Protein AF-A0A6J7IAN1-F1 (afdb_monomer_lite)

Secondary structure (DSSP, 8-state):
--PEEEEEEEEE--HHHHHHHHHHHHHHHHHHTT---S-TTHHHHHHH-TTS-HHHHHHHHS-S-EEEESSSSS---TT-EEEEEESS--HHHHHHHHHHHTTT-TT-EEEEEEE-TTS-EEEEEEEE-TTS-EEEEEEEE---TT--S---HHHHHHHHHHHHHHGGGT-HHHHHHHHHHHHHHHHHHSS--

Foldseek 3Di:
DQDKKKKKKDKQFDPVLLVLLVVLVVQLVVQVVPDPDPQQCPSVCCRLPVPDDPVVSVVLQVARAKHWDDCPPDHDDPSMTMMIGTDDFNVSVQQSSQLVCCVVGQLMKMWMWIADPVRWIKIKIWHQDPVRDIDMDMDIDDDDPPDPPDPPVVVVVVCVVVVLVVVCVVCVSNNVSVVVRVVVVCCVVVVDD

Structure (mmCIF, N/CA/C/O backbone):
data_AF-A0A6J7IAN1-F1
#
_entry.id   AF-A0A6J7IAN1-F1
#
loop_
_atom_site.group_PDB
_atom_site.id
_atom_site.type_symbol
_atom_site.label_atom_id
_atom_site.label_alt_id
_atom_site.label_comp_id
_atom_site.label_asym_id
_atom_site.label_entity_id
_atom_site.label_seq_id
_atom_site.pdbx_PDB_ins_code
_atom_site.Cartn_x
_atom_site.Cartn_y
_atom_site.Cartn_z
_atom_site.occupancy
_atom_site.B_iso_or_equiv
_atom_site.auth_seq_id
_atom_site.auth_comp_id
_atom_site.auth_asym_id
_atom_site.auth_atom_id
_atom_site.pdbx_PDB_model_num
ATOM 1 N N . MET A 1 1 ? 16.707 11.961 -19.249 1.00 34.75 1 MET A N 1
ATOM 2 C CA . MET A 1 1 ? 15.449 12.399 -18.608 1.00 34.75 1 MET A CA 1
ATOM 3 C C . MET A 1 1 ? 15.421 11.710 -17.258 1.00 34.75 1 MET A C 1
ATOM 5 O O . MET A 1 1 ? 16.060 10.677 -17.150 1.00 34.75 1 MET A O 1
ATOM 9 N N . ALA A 1 2 ? 14.854 12.312 -16.215 1.00 41.03 2 ALA A N 1
ATOM 10 C CA . ALA A 1 2 ? 14.680 11.571 -14.968 1.00 41.03 2 ALA A CA 1
ATOM 11 C C . ALA A 1 2 ? 13.656 10.470 -15.258 1.00 41.03 2 ALA A C 1
ATOM 13 O O . ALA A 1 2 ? 12.537 10.806 -15.642 1.00 41.03 2 ALA A O 1
ATOM 14 N N . ASP A 1 3 ? 14.060 9.206 -15.186 1.00 60.31 3 ASP A N 1
ATOM 15 C CA . ASP A 1 3 ? 13.131 8.102 -15.390 1.00 60.31 3 ASP A CA 1
ATOM 16 C C . ASP A 1 3 ? 12.135 8.109 -14.222 1.00 60.31 3 ASP A C 1
ATOM 18 O O . ASP A 1 3 ? 12.514 8.188 -13.049 1.00 60.31 3 ASP A O 1
ATOM 22 N N . ASN A 1 4 ? 10.846 8.174 -14.555 1.00 68.69 4 ASN A N 1
ATOM 23 C CA . ASN A 1 4 ? 9.780 8.141 -13.564 1.00 68.69 4 ASN A CA 1
ATOM 24 C C . ASN A 1 4 ? 9.657 6.709 -13.035 1.00 68.69 4 ASN A C 1
ATOM 26 O O . ASN A 1 4 ? 9.616 5.759 -13.819 1.00 68.69 4 ASN A O 1
ATOM 30 N N . CYS A 1 5 ? 9.554 6.571 -11.716 1.00 78.88 5 CYS A N 1
ATOM 31 C CA . CYS A 1 5 ? 9.183 5.325 -11.072 1.00 78.88 5 CYS A CA 1
ATOM 32 C C . CYS A 1 5 ? 7.655 5.294 -10.909 1.00 78.88 5 CYS A C 1
ATOM 34 O O . CYS A 1 5 ? 7.057 6.147 -10.245 1.00 78.88 5 CYS A O 1
ATOM 36 N N . TYR A 1 6 ? 7.016 4.339 -11.567 1.00 86.12 6 TYR A N 1
ATOM 37 C CA . TYR A 1 6 ? 5.602 4.021 -11.448 1.00 86.12 6 TYR A CA 1
ATOM 38 C C . TYR A 1 6 ? 5.417 3.065 -10.284 1.00 86.12 6 TYR A C 1
ATOM 40 O O . TYR A 1 6 ? 6.167 2.110 -10.155 1.00 86.12 6 TYR A O 1
ATOM 48 N N . ASN A 1 7 ? 4.438 3.335 -9.428 1.00 89.00 7 ASN A N 1
ATOM 49 C CA . ASN A 1 7 ? 4.169 2.552 -8.233 1.00 89.00 7 ASN A CA 1
ATOM 50 C C . ASN A 1 7 ? 2.673 2.250 -8.164 1.00 89.00 7 ASN A C 1
ATOM 52 O O . ASN A 1 7 ? 1.865 3.171 -8.035 1.00 89.00 7 ASN A O 1
ATOM 56 N N . THR A 1 8 ? 2.305 0.972 -8.191 1.00 90.19 8 THR A N 1
ATOM 57 C CA . THR A 1 8 ? 0.918 0.525 -8.025 1.00 90.19 8 THR A CA 1
ATOM 58 C C . THR A 1 8 ? 0.772 -0.253 -6.732 1.00 90.19 8 THR A C 1
ATOM 60 O O . THR A 1 8 ? 1.458 -1.250 -6.506 1.00 90.19 8 THR A O 1
ATOM 63 N N . PHE A 1 9 ? -0.154 0.185 -5.883 1.00 92.31 9 PHE A N 1
ATOM 64 C CA . PHE A 1 9 ? -0.494 -0.502 -4.648 1.00 92.31 9 PHE A CA 1
ATOM 65 C C . PHE A 1 9 ? -1.776 -1.310 -4.798 1.00 92.31 9 PHE A C 1
ATOM 67 O O . PHE A 1 9 ? -2.843 -0.755 -5.071 1.00 92.31 9 PHE A O 1
ATOM 74 N N . THR A 1 10 ? -1.681 -2.604 -4.508 1.00 89.50 10 THR A N 1
ATOM 75 C CA . THR A 1 10 ? -2.816 -3.531 -4.457 1.00 89.50 10 THR A CA 1
ATOM 76 C C . THR A 1 10 ? -3.029 -3.991 -3.017 1.00 89.50 10 THR A C 1
ATOM 78 O O . THR A 1 10 ? -2.076 -4.312 -2.299 1.00 89.50 10 THR A O 1
ATOM 81 N N . PHE A 1 11 ? -4.286 -4.049 -2.578 1.00 88.56 11 PHE A N 1
ATOM 82 C CA . PHE A 1 11 ? -4.632 -4.321 -1.184 1.00 88.56 11 PHE A CA 1
ATOM 83 C C . PHE A 1 11 ? -5.458 -5.591 -1.056 1.00 88.56 11 PHE A C 1
ATOM 85 O O . PHE A 1 11 ? -6.617 -5.650 -1.462 1.00 88.56 11 PHE A O 1
ATOM 92 N N . PHE A 1 12 ? -4.891 -6.589 -0.391 1.00 84.75 12 PHE A N 1
ATOM 93 C CA . PHE A 1 12 ? -5.567 -7.844 -0.126 1.00 84.75 12 PHE A CA 1
ATOM 94 C C . PHE A 1 12 ? -6.013 -7.867 1.336 1.00 84.75 12 PHE A C 1
ATOM 96 O O . PHE A 1 12 ? -5.247 -8.193 2.241 1.00 84.75 12 PHE A O 1
ATOM 103 N N . GLY A 1 13 ? -7.277 -7.535 1.600 1.00 83.81 13 GLY A N 1
ATOM 104 C CA . GLY A 1 13 ? -7.860 -7.540 2.945 1.00 83.81 13 GLY A CA 1
ATOM 105 C C . GLY A 1 13 ? -9.374 -7.737 2.931 1.00 83.81 13 GLY A C 1
ATOM 106 O O . GLY A 1 13 ? -9.992 -7.869 1.879 1.00 83.81 13 GLY A O 1
ATOM 107 N N . ASN A 1 14 ? -9.992 -7.773 4.109 1.00 83.12 14 ASN A N 1
ATOM 108 C CA . ASN A 1 14 ? -11.446 -7.857 4.225 1.00 83.12 14 ASN A CA 1
ATOM 109 C C . ASN A 1 14 ? -12.158 -6.587 3.702 1.00 83.12 14 ASN A C 1
ATOM 111 O O . ASN A 1 14 ? -11.546 -5.553 3.432 1.00 83.12 14 ASN A O 1
ATOM 115 N N . ALA A 1 15 ? -13.492 -6.626 3.643 1.00 86.75 15 ALA A N 1
ATOM 116 C CA . ALA A 1 15 ? -14.307 -5.517 3.138 1.00 86.75 15 ALA A CA 1
ATOM 117 C C . ALA A 1 15 ? -14.074 -4.165 3.849 1.00 86.75 15 ALA A C 1
ATOM 119 O O . ALA A 1 15 ? -14.298 -3.112 3.253 1.00 86.75 15 ALA A O 1
ATOM 120 N N . LYS A 1 16 ? -13.624 -4.154 5.114 1.00 92.12 16 LYS A N 1
ATOM 121 C CA . LYS A 1 16 ? -13.301 -2.906 5.826 1.00 92.12 16 LYS A CA 1
ATOM 122 C C . LYS A 1 16 ? -12.007 -2.280 5.308 1.00 92.12 16 LYS A C 1
ATOM 124 O O . LYS A 1 16 ? -11.950 -1.059 5.215 1.00 92.12 16 LYS A O 1
ATOM 129 N N . VAL A 1 17 ? -11.007 -3.095 4.960 1.00 90.88 17 VAL A N 1
ATOM 130 C CA . VAL A 1 17 ? -9.775 -2.626 4.302 1.00 90.88 17 VAL A CA 1
ATOM 131 C C . VAL A 1 17 ? -10.118 -2.016 2.950 1.00 90.88 17 VAL A C 1
ATOM 133 O O . VAL A 1 17 ? -9.784 -0.861 2.717 1.00 90.88 17 VAL A O 1
ATOM 136 N N . LEU A 1 18 ? -10.875 -2.729 2.113 1.00 89.12 18 LEU A N 1
ATOM 137 C CA . LEU A 1 18 ? -11.265 -2.230 0.789 1.00 89.12 18 LEU A CA 1
ATOM 138 C C . LEU A 1 18 ? -12.072 -0.925 0.879 1.00 89.12 18 LEU A C 1
ATOM 140 O O . LEU A 1 18 ? -11.835 0.015 0.126 1.00 89.12 18 LEU A O 1
ATOM 144 N N . LYS A 1 19 ? -12.972 -0.815 1.865 1.00 93.12 19 LYS A N 1
ATOM 145 C CA . LYS A 1 19 ? -13.700 0.432 2.134 1.00 93.12 19 LYS A CA 1
ATOM 146 C C . LYS A 1 19 ? -12.770 1.580 2.544 1.00 93.12 19 LYS A C 1
ATOM 148 O O . LYS A 1 19 ? -13.015 2.718 2.152 1.00 93.12 19 LYS A O 1
ATOM 153 N N . GLN A 1 20 ? -11.740 1.306 3.347 1.00 95.38 20 GLN A N 1
ATOM 154 C CA . GLN A 1 20 ? -10.755 2.315 3.740 1.00 95.38 20 GLN A CA 1
ATOM 155 C C . GLN A 1 20 ? -9.918 2.778 2.540 1.00 95.38 20 GLN A C 1
ATOM 157 O O . GLN A 1 20 ? -9.706 3.977 2.391 1.00 95.38 20 GLN A O 1
ATOM 162 N N . VAL A 1 21 ? -9.507 1.856 1.667 1.00 94.31 21 VAL A N 1
ATOM 163 C CA . VAL A 1 21 ? -8.772 2.173 0.431 1.00 94.31 21 VAL A CA 1
ATOM 164 C C . VAL A 1 21 ? -9.621 3.038 -0.500 1.00 94.31 21 VAL A C 1
ATOM 166 O O . VAL A 1 21 ? -9.169 4.101 -0.913 1.00 94.31 21 VAL A O 1
ATOM 169 N N . GLY A 1 22 ? -10.884 2.669 -0.738 1.00 93.00 22 GLY A N 1
ATOM 170 C CA . GLY A 1 22 ? -11.791 3.485 -1.555 1.00 93.00 22 GLY A CA 1
ATOM 171 C C . GLY A 1 22 ? -12.056 4.877 -0.964 1.00 93.00 22 GLY A C 1
ATOM 172 O O . GLY A 1 22 ? -12.241 5.846 -1.699 1.00 93.00 22 GLY A O 1
ATOM 173 N N . LYS A 1 23 ? -12.028 5.014 0.370 1.00 94.88 23 LYS A N 1
ATOM 174 C CA . LYS A 1 23 ? -12.081 6.327 1.026 1.00 94.88 23 LYS A CA 1
ATOM 175 C C . LYS A 1 23 ? -10.828 7.153 0.712 1.00 94.88 23 LYS A C 1
ATOM 177 O O . LYS A 1 23 ? -10.972 8.312 0.336 1.00 94.88 23 LYS A O 1
ATOM 182 N N . TRP A 1 24 ? -9.635 6.568 0.832 1.00 94.94 24 TRP A N 1
ATOM 183 C CA . TRP A 1 24 ? -8.385 7.254 0.490 1.00 94.94 24 TRP A CA 1
ATOM 184 C C . TRP A 1 24 ? -8.338 7.679 -0.975 1.00 94.94 24 TRP A C 1
ATOM 186 O O . TRP A 1 24 ? -7.957 8.808 -1.261 1.00 94.94 24 TRP A O 1
ATOM 196 N N . GLU A 1 25 ? -8.777 6.823 -1.896 1.00 92.75 25 GLU A N 1
ATOM 197 C CA . GLU A 1 25 ? -8.851 7.155 -3.321 1.00 92.75 25 GLU A CA 1
ATOM 198 C C . GLU A 1 25 ? -9.742 8.385 -3.573 1.00 92.75 25 GLU A C 1
ATOM 200 O O . GLU A 1 25 ? -9.353 9.318 -4.279 1.00 92.75 25 GLU A O 1
ATOM 205 N N . ALA A 1 26 ? -10.928 8.423 -2.956 1.00 91.81 26 ALA A N 1
ATOM 206 C CA . ALA A 1 26 ? -11.847 9.551 -3.075 1.00 91.81 26 ALA A CA 1
ATOM 207 C C . ALA A 1 26 ? -11.263 10.845 -2.479 1.00 91.81 26 ALA A C 1
ATOM 209 O O . ALA A 1 26 ? -11.396 11.918 -3.073 1.00 91.81 26 ALA A O 1
ATOM 210 N N . GLU A 1 27 ? -10.597 10.749 -1.325 1.00 91.81 27 GLU A N 1
ATOM 211 C CA . GLU A 1 27 ? -9.932 11.882 -0.673 1.00 91.81 27 GLU A CA 1
ATOM 212 C C . GLU A 1 27 ? -8.752 12.404 -1.506 1.00 91.81 27 GLU A C 1
ATOM 214 O O . GLU A 1 27 ? -8.627 13.616 -1.683 1.00 91.81 27 GLU A O 1
ATOM 219 N N . LEU A 1 28 ? -7.949 11.513 -2.102 1.00 90.31 28 LEU A N 1
ATOM 220 C CA . LEU A 1 28 ? -6.876 11.878 -3.032 1.00 90.31 28 LEU A CA 1
ATOM 221 C C . LEU A 1 28 ? -7.426 12.628 -4.245 1.00 90.31 28 LEU A C 1
ATOM 223 O O . LEU A 1 28 ? -6.943 13.712 -4.562 1.00 90.31 28 LEU A O 1
ATOM 227 N N . LYS A 1 29 ? -8.469 12.100 -4.898 1.00 88.38 29 LYS A N 1
ATOM 228 C CA . LYS A 1 29 ? -9.101 12.750 -6.059 1.00 88.38 29 LYS A CA 1
ATOM 229 C C . LYS A 1 29 ? -9.589 14.161 -5.722 1.00 88.38 29 LYS A C 1
ATOM 231 O O . LYS A 1 29 ? -9.362 15.094 -6.496 1.00 88.38 29 LYS A O 1
ATOM 236 N N . ALA A 1 30 ? -10.215 14.341 -4.558 1.00 87.62 30 ALA A N 1
ATOM 237 C CA . ALA A 1 30 ? -10.68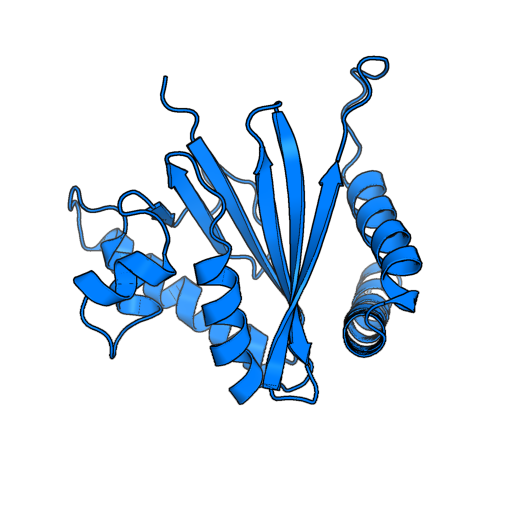9 15.644 -4.090 1.00 87.62 30 ALA A CA 1
ATOM 238 C C . ALA A 1 30 ? -9.540 16.619 -3.757 1.00 87.62 30 ALA A C 1
ATOM 240 O O . ALA A 1 30 ? -9.615 17.812 -4.064 1.00 87.62 30 ALA A O 1
ATOM 241 N N . ALA A 1 31 ? -8.458 16.122 -3.154 1.00 84.06 31 ALA A N 1
ATOM 242 C CA . ALA A 1 31 ? -7.291 16.930 -2.809 1.00 84.06 31 ALA A CA 1
ATOM 243 C C . ALA A 1 31 ? -6.498 17.377 -4.052 1.00 84.06 31 ALA A C 1
ATOM 245 O O . ALA A 1 31 ? -6.024 18.513 -4.102 1.00 84.06 31 ALA A O 1
ATOM 246 N N . THR A 1 32 ? -6.398 16.527 -5.077 1.00 77.81 32 THR A N 1
ATOM 247 C CA . THR A 1 32 ? -5.666 16.834 -6.319 1.00 77.81 32 THR A CA 1
ATOM 248 C C . THR A 1 32 ? -6.423 17.817 -7.213 1.00 77.81 32 THR A C 1
ATOM 250 O O . THR A 1 32 ? -5.822 18.710 -7.804 1.00 77.81 32 THR A O 1
ATOM 253 N N . SER A 1 33 ? -7.755 17.732 -7.271 1.00 62.78 33 SER A N 1
ATOM 254 C CA . SER A 1 33 ? -8.582 18.624 -8.103 1.00 62.78 33 SER A CA 1
ATOM 255 C C . SER A 1 33 ? -8.678 20.066 -7.582 1.00 62.78 33 SER A C 1
ATOM 257 O O . SER A 1 33 ? -9.144 20.952 -8.297 1.00 62.78 33 SER A O 1
ATOM 259 N N . THR A 1 34 ? -8.207 20.333 -6.361 1.00 54.81 34 THR A N 1
ATOM 260 C CA . THR A 1 34 ? -8.300 21.653 -5.717 1.00 54.81 34 THR A CA 1
ATOM 261 C C . THR A 1 34 ? -6.994 22.454 -5.700 1.00 54.81 34 THR A C 1
ATOM 263 O O . THR A 1 34 ? -7.028 23.629 -5.330 1.00 54.81 34 THR A O 1
ATOM 266 N N . LYS A 1 35 ? -5.844 21.887 -6.102 1.00 51.31 35 LYS A N 1
ATOM 267 C CA . LYS A 1 35 ? -4.530 22.545 -5.955 1.00 51.31 35 LYS A CA 1
ATOM 268 C C . LYS A 1 35 ? -3.630 22.353 -7.186 1.00 51.31 35 LYS A C 1
ATOM 270 O O . LYS A 1 35 ? -3.032 21.301 -7.371 1.00 51.31 35 LYS A O 1
ATOM 275 N N . HIS A 1 36 ? -3.444 23.420 -7.969 1.00 44.47 36 HIS A N 1
ATOM 276 C CA . HIS A 1 36 ? -2.328 23.580 -8.919 1.00 44.47 36 HIS A CA 1
ATOM 277 C C . HIS A 1 36 ? -1.038 23.954 -8.155 1.00 44.47 36 HIS A C 1
ATOM 279 O O . HIS A 1 36 ? -0.458 25.013 -8.373 1.00 44.47 36 HIS A O 1
ATOM 285 N N . ASP A 1 37 ? -0.601 23.127 -7.204 1.00 47.69 37 ASP A N 1
ATOM 286 C CA . ASP A 1 37 ? 0.612 23.409 -6.430 1.00 47.69 37 ASP A CA 1
ATOM 287 C C . ASP A 1 37 ? 1.766 22.534 -6.926 1.00 47.69 37 ASP A C 1
ATOM 289 O O . ASP A 1 37 ? 1.666 21.311 -6.963 1.00 47.69 37 ASP A O 1
ATOM 293 N N . GLY A 1 38 ? 2.908 23.157 -7.231 1.00 47.91 38 GLY A N 1
ATOM 294 C CA . GLY A 1 38 ? 4.163 22.494 -7.616 1.00 47.91 38 GLY A CA 1
ATOM 295 C C . GLY A 1 38 ? 4.803 21.602 -6.536 1.00 47.91 38 GLY A C 1
ATOM 296 O O . GLY A 1 38 ? 5.981 21.279 -6.647 1.00 47.91 38 GLY A O 1
ATOM 297 N N . SER A 1 39 ? 4.066 21.212 -5.488 1.00 53.34 39 SER A N 1
ATOM 298 C CA . SER A 1 39 ? 4.450 20.162 -4.541 1.00 53.34 39 SER A CA 1
ATOM 299 C C . SER A 1 39 ? 3.528 18.958 -4.732 1.00 53.34 39 SER A C 1
ATOM 301 O O . SER A 1 39 ? 2.502 18.824 -4.061 1.00 53.34 39 SER A O 1
ATOM 303 N N . SER A 1 40 ? 3.912 18.087 -5.654 1.00 65.38 40 SER A N 1
ATOM 304 C CA . SER A 1 40 ? 3.166 16.897 -6.068 1.00 65.38 40 SER A CA 1
ATOM 305 C C . SER A 1 40 ? 2.750 15.987 -4.896 1.00 65.38 40 SER A C 1
ATOM 307 O O . SER A 1 40 ? 1.668 15.407 -4.925 1.00 65.38 40 SER A O 1
ATOM 309 N N . ALA A 1 41 ? 3.541 15.932 -3.815 1.00 81.00 41 ALA A N 1
ATOM 310 C CA . ALA A 1 41 ? 3.295 15.023 -2.690 1.00 81.00 41 ALA A CA 1
ATOM 311 C C . ALA A 1 41 ? 2.200 15.482 -1.710 1.00 81.00 41 ALA A C 1
ATOM 313 O O . ALA A 1 41 ? 1.736 14.687 -0.900 1.00 81.00 41 ALA A O 1
ATOM 314 N N . LYS A 1 42 ? 1.773 16.751 -1.741 1.00 82.69 42 LYS A N 1
ATOM 315 C CA . LYS A 1 42 ? 0.928 17.345 -0.685 1.00 82.69 42 LYS A CA 1
ATOM 316 C C . LYS A 1 42 ? -0.394 16.604 -0.475 1.00 82.69 42 LYS A C 1
ATOM 318 O O . LYS A 1 42 ? -0.759 16.358 0.668 1.00 82.69 42 LYS A O 1
ATOM 323 N N . ALA A 1 43 ? -1.073 16.216 -1.555 1.00 86.19 43 ALA A N 1
ATOM 324 C CA . ALA A 1 43 ? -2.308 15.436 -1.469 1.00 86.19 43 ALA A CA 1
ATOM 325 C C . ALA A 1 43 ? -2.073 14.074 -0.791 1.00 86.19 43 ALA A C 1
ATOM 327 O O . ALA A 1 43 ? -2.867 13.654 0.043 1.00 86.19 43 ALA A O 1
ATOM 328 N N . ILE A 1 44 ? -0.944 13.420 -1.086 1.00 88.56 44 ILE A N 1
ATOM 329 C CA . ILE A 1 44 ? -0.558 12.145 -0.469 1.00 88.56 44 ILE A CA 1
ATOM 330 C C . ILE A 1 44 ? -0.332 12.341 1.037 1.00 88.56 44 ILE A C 1
ATOM 332 O O . ILE A 1 44 ? -0.862 11.589 1.852 1.00 88.56 44 ILE A O 1
ATOM 336 N N . LEU A 1 45 ? 0.399 13.391 1.422 1.00 87.69 45 LEU A N 1
ATOM 337 C CA . LEU A 1 45 ? 0.666 13.688 2.831 1.00 87.69 45 LEU A CA 1
ATOM 338 C C . LEU A 1 45 ? -0.627 13.980 3.609 1.00 87.69 45 LEU A C 1
ATOM 340 O O . LEU A 1 45 ? -0.843 13.401 4.669 1.00 87.69 45 LEU A O 1
ATOM 344 N N . GLU A 1 46 ? -1.513 14.812 3.056 1.00 87.81 46 GLU A N 1
ATOM 345 C CA . GLU A 1 46 ? -2.785 15.186 3.692 1.00 87.81 46 GLU A CA 1
ATOM 346 C C . GLU A 1 46 ? -3.720 13.974 3.894 1.00 87.81 46 GLU A C 1
ATOM 348 O O . GLU A 1 46 ? -4.414 13.903 4.908 1.00 87.81 46 GLU A O 1
ATOM 353 N N . VAL A 1 47 ? -3.724 13.006 2.969 1.00 90.25 47 VAL A N 1
ATOM 354 C CA . VAL A 1 47 ? -4.615 11.831 3.033 1.00 90.25 47 VAL A CA 1
ATOM 355 C C . VAL A 1 47 ? -4.060 10.714 3.920 1.00 90.25 47 VAL A C 1
ATOM 357 O O . VAL A 1 47 ? -4.791 10.147 4.736 1.00 90.25 47 VAL A O 1
ATOM 360 N N . PHE A 1 48 ? -2.777 10.374 3.782 1.00 90.56 48 PHE A N 1
ATOM 361 C CA . PHE A 1 48 ? -2.201 9.196 4.449 1.00 90.56 48 PHE A CA 1
ATOM 362 C C . PHE A 1 48 ? -1.470 9.507 5.755 1.00 90.56 48 PHE A C 1
ATOM 364 O O . PHE A 1 48 ? -1.223 8.598 6.556 1.00 90.56 48 PHE A O 1
ATOM 371 N N . PHE A 1 49 ? -1.145 10.779 5.984 1.00 88.31 49 PHE A N 1
ATOM 372 C CA . PHE A 1 49 ? -0.427 11.249 7.162 1.00 88.31 49 PHE A CA 1
ATOM 373 C C . PHE A 1 49 ? -1.102 12.474 7.808 1.00 88.31 49 PHE A C 1
ATOM 375 O O . PHE A 1 49 ? -0.412 13.429 8.159 1.00 88.31 49 PHE A O 1
ATOM 382 N N . PRO A 1 50 ? -2.432 12.467 8.034 1.00 84.50 50 PRO A N 1
ATOM 383 C CA . PRO A 1 50 ? -3.161 13.656 8.492 1.00 84.50 50 PRO A CA 1
ATOM 384 C C . PRO A 1 50 ? -2.739 14.153 9.886 1.00 84.50 50 PRO A C 1
ATOM 386 O O . PRO A 1 50 ? -3.026 15.289 10.253 1.00 84.50 50 PRO A O 1
ATOM 389 N N . GLU A 1 51 ? -2.083 13.301 10.676 1.00 86.44 51 GLU A N 1
ATOM 390 C CA . GLU A 1 51 ? -1.659 13.586 12.052 1.00 86.44 51 GLU A CA 1
ATOM 391 C C . GLU A 1 51 ? -0.149 13.855 12.179 1.00 86.44 51 GLU A C 1
ATOM 393 O O . GLU A 1 51 ? 0.332 14.120 13.280 1.00 86.44 51 GLU A O 1
ATOM 398 N N . ILE A 1 52 ? 0.609 13.769 11.080 1.00 83.56 52 ILE A N 1
ATOM 399 C CA . ILE A 1 52 ? 2.066 13.954 11.064 1.00 83.56 52 ILE A CA 1
ATOM 400 C C . ILE A 1 52 ? 2.382 15.229 10.284 1.00 83.56 52 ILE A C 1
ATOM 402 O O . ILE A 1 52 ? 1.757 15.520 9.266 1.00 83.56 52 ILE A O 1
ATOM 406 N N . ASP A 1 53 ? 3.361 16.010 10.741 1.00 85.31 53 ASP A N 1
ATOM 407 C CA . ASP A 1 53 ? 3.821 17.149 9.957 1.00 85.31 53 ASP A CA 1
ATOM 408 C C . ASP A 1 53 ? 4.426 16.687 8.620 1.00 85.31 53 ASP A C 1
ATOM 410 O O . ASP A 1 53 ? 5.014 15.610 8.503 1.00 85.31 53 ASP A O 1
ATOM 414 N N . HIS A 1 54 ? 4.299 17.518 7.585 1.00 81.12 54 HIS A N 1
ATOM 415 C CA . HIS A 1 54 ? 4.717 17.140 6.235 1.00 81.12 54 HIS A CA 1
ATOM 416 C C . HIS A 1 54 ? 6.216 16.823 6.125 1.00 81.12 54 HIS A C 1
ATOM 418 O O . HIS A 1 54 ? 6.600 16.033 5.267 1.00 81.12 54 HIS A O 1
ATOM 424 N N . GLN A 1 55 ? 7.069 17.416 6.966 1.00 80.06 55 GLN A N 1
ATOM 425 C CA . GLN A 1 55 ? 8.513 17.207 6.886 1.00 80.06 55 GLN A CA 1
ATOM 426 C C . GLN A 1 55 ? 8.888 15.804 7.368 1.00 80.06 55 GLN A C 1
ATOM 428 O O . GLN A 1 55 ? 9.696 15.136 6.723 1.00 80.06 55 GLN A O 1
ATOM 433 N N . THR A 1 56 ? 8.268 15.340 8.453 1.00 81.12 56 THR A N 1
ATOM 434 C CA . THR A 1 56 ? 8.396 13.956 8.919 1.00 81.12 56 THR A CA 1
ATOM 435 C C . THR A 1 56 ? 7.630 12.983 8.022 1.00 81.12 56 THR A C 1
ATOM 437 O O . THR A 1 56 ? 8.123 11.899 7.741 1.00 81.12 56 THR A O 1
ATOM 440 N N . ALA A 1 57 ? 6.465 13.353 7.490 1.00 80.25 57 ALA A N 1
ATOM 441 C CA . ALA A 1 57 ? 5.706 12.476 6.597 1.00 80.25 57 ALA A CA 1
ATOM 442 C C . ALA A 1 57 ? 6.451 12.172 5.276 1.00 80.25 57 ALA A C 1
ATOM 444 O O . ALA A 1 57 ? 6.410 11.044 4.787 1.00 80.25 57 ALA A O 1
ATOM 445 N N . ILE A 1 58 ? 7.204 13.139 4.733 1.00 80.25 58 ILE A N 1
ATOM 446 C CA . ILE A 1 58 ? 8.029 12.948 3.526 1.00 80.25 58 ILE A CA 1
ATOM 447 C C . ILE A 1 58 ? 9.073 11.838 3.700 1.00 80.25 58 ILE A C 1
ATOM 449 O O . ILE A 1 58 ? 9.405 11.186 2.714 1.00 80.25 58 ILE A O 1
ATOM 453 N N . THR A 1 59 ? 9.574 11.580 4.915 1.00 78.62 59 THR A N 1
ATOM 454 C CA . THR A 1 59 ? 10.550 10.495 5.110 1.00 78.62 59 THR A CA 1
ATOM 455 C C . THR A 1 59 ? 9.920 9.124 4.901 1.00 78.62 59 THR A C 1
ATOM 457 O O . THR A 1 59 ? 10.582 8.253 4.363 1.00 78.62 59 THR A O 1
ATOM 460 N N . PHE A 1 60 ? 8.642 8.943 5.252 1.00 75.44 60 PHE A N 1
ATOM 461 C CA . PHE A 1 60 ? 7.907 7.708 4.951 1.00 75.44 60 PHE A CA 1
ATOM 462 C C . PHE A 1 60 ? 7.563 7.583 3.471 1.00 75.44 60 PHE A C 1
ATOM 464 O O . PHE A 1 60 ? 7.420 6.483 2.958 1.00 75.44 60 PHE A O 1
ATOM 471 N N . LEU A 1 61 ? 7.402 8.711 2.782 1.00 78.12 61 LEU A N 1
ATOM 472 C CA . LEU A 1 61 ? 7.149 8.716 1.348 1.00 78.12 61 LEU A CA 1
ATOM 473 C C . LEU A 1 61 ? 8.411 8.370 0.543 1.00 78.12 61 LEU A C 1
ATOM 475 O O . LEU A 1 61 ? 8.302 8.028 -0.629 1.00 78.12 61 LEU A O 1
ATOM 479 N N . GLY A 1 62 ? 9.600 8.519 1.139 1.00 71.25 62 GLY A N 1
ATOM 480 C CA . GLY A 1 62 ? 10.904 8.309 0.499 1.00 71.25 62 GLY A CA 1
ATOM 481 C C . GLY A 1 62 ? 11.275 9.369 -0.547 1.00 71.25 62 GLY A C 1
ATOM 482 O O . GLY A 1 62 ? 12.442 9.513 -0.906 1.00 71.25 62 GLY A O 1
ATOM 483 N N . VAL A 1 63 ? 10.307 10.159 -1.021 1.00 71.44 63 VAL A N 1
ATOM 484 C CA . VAL A 1 63 ? 10.481 11.087 -2.139 1.00 71.44 63 VAL A CA 1
ATOM 485 C C . VAL A 1 63 ? 9.561 12.301 -2.012 1.00 71.44 63 VAL A C 1
ATOM 487 O O . VAL A 1 63 ? 8.372 12.204 -1.724 1.00 71.44 63 VAL A O 1
ATOM 490 N N . LYS A 1 64 ? 10.111 13.496 -2.252 1.00 71.88 64 LYS A N 1
ATOM 491 C CA . LYS A 1 64 ? 9.347 14.758 -2.218 1.00 71.88 64 LYS A CA 1
ATOM 492 C C . LYS A 1 64 ? 8.477 14.960 -3.467 1.00 71.88 64 LYS A C 1
ATOM 494 O O . LYS A 1 64 ? 7.512 15.723 -3.444 1.00 71.88 64 LYS A O 1
ATOM 499 N N . TRP A 1 65 ? 8.843 14.288 -4.552 1.00 78.56 65 TRP A N 1
ATOM 500 C CA . TRP A 1 65 ? 8.246 14.410 -5.875 1.00 78.56 65 TRP A CA 1
ATOM 501 C C . TRP A 1 65 ? 7.458 13.148 -6.229 1.00 78.56 65 TRP A C 1
ATOM 503 O O . TRP A 1 65 ? 7.817 12.459 -7.172 1.00 78.56 65 TRP A O 1
ATOM 513 N N . ALA A 1 66 ? 6.416 12.836 -5.457 1.00 85.12 66 ALA A N 1
ATOM 514 C CA . ALA A 1 66 ? 5.418 11.826 -5.818 1.00 85.12 66 ALA A CA 1
ATOM 515 C C . ALA A 1 66 ? 4.080 12.505 -6.112 1.00 85.12 66 ALA A C 1
ATOM 517 O O . ALA A 1 66 ? 3.778 13.480 -5.436 1.00 85.12 66 ALA A O 1
ATOM 518 N N . TYR A 1 67 ? 3.281 12.023 -7.060 1.00 86.75 67 TYR A N 1
ATOM 519 C CA . TYR A 1 67 ? 1.880 12.428 -7.244 1.00 86.75 67 TYR A CA 1
ATOM 520 C C . TYR A 1 67 ? 0.994 11.201 -7.466 1.00 86.75 67 TYR A C 1
ATOM 522 O O . TYR A 1 67 ? 1.482 10.193 -7.977 1.00 86.75 67 TYR A O 1
ATOM 530 N N . PRO A 1 68 ? -0.294 11.264 -7.083 1.00 88.75 68 PRO A N 1
ATOM 531 C CA . PRO A 1 68 ? -1.241 10.217 -7.434 1.00 88.75 68 PRO A CA 1
ATOM 532 C C . PRO A 1 68 ? -1.486 10.205 -8.948 1.00 88.75 68 PRO A C 1
ATOM 534 O O . PRO A 1 68 ? -1.664 11.262 -9.553 1.00 88.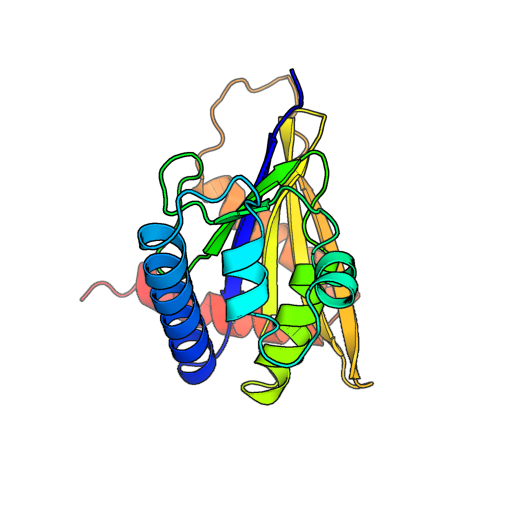75 68 PRO A O 1
ATOM 537 N N . ASP A 1 69 ? -1.537 9.012 -9.528 1.00 87.19 69 ASP A N 1
ATOM 538 C CA . ASP A 1 69 ? -1.987 8.755 -10.897 1.00 87.19 69 ASP A CA 1
ATOM 539 C C . ASP A 1 69 ? -3.270 7.925 -10.830 1.00 87.19 69 ASP A C 1
ATOM 541 O O . ASP A 1 69 ? -3.397 7.019 -10.005 1.00 87.19 69 ASP A O 1
ATOM 545 N N . PHE A 1 70 ? -4.253 8.281 -11.653 1.00 87.31 70 PHE A N 1
ATOM 546 C CA . PHE A 1 70 ? -5.590 7.688 -11.616 1.00 87.31 70 PHE A CA 1
ATOM 547 C C . PHE A 1 70 ? -5.904 6.865 -12.869 1.00 87.31 70 PHE A C 1
ATOM 549 O O . PHE A 1 70 ? -7.068 6.789 -13.266 1.00 87.31 70 PHE A O 1
ATOM 556 N N . GLY A 1 71 ? -4.889 6.266 -13.494 1.00 80.88 71 GLY A N 1
ATOM 557 C CA . GLY A 1 71 ? -5.054 5.488 -14.721 1.00 80.88 71 GLY A CA 1
ATOM 558 C C . GLY A 1 71 ? -4.532 6.188 -15.978 1.00 80.88 71 GLY A C 1
ATOM 559 O O . GLY A 1 71 ? -4.830 5.740 -17.082 1.00 80.88 71 GLY A O 1
ATOM 560 N N . GLU A 1 72 ? -3.841 7.323 -15.835 1.00 79.50 72 GLU A N 1
ATOM 561 C CA . GLU A 1 72 ? -3.413 8.159 -16.964 1.00 79.50 72 GLU A CA 1
ATOM 562 C C . GLU A 1 72 ? -2.069 7.688 -17.518 1.00 79.50 72 GLU A C 1
ATOM 564 O O . GLU A 1 72 ? -1.916 7.542 -18.732 1.00 79.50 72 GLU A O 1
ATOM 569 N N . SER A 1 73 ? -1.113 7.426 -16.625 1.00 73.56 73 SER A N 1
ATOM 570 C CA . SER A 1 73 ? 0.228 6.945 -16.979 1.00 73.56 73 SER A CA 1
ATOM 571 C C . SER A 1 73 ? 0.420 5.469 -16.642 1.00 73.56 73 SER A C 1
ATOM 573 O O . SER A 1 73 ? 1.249 4.806 -17.262 1.00 73.56 73 SER A O 1
ATOM 575 N N . ILE A 1 74 ? -0.336 4.958 -15.665 1.00 75.31 74 ILE A N 1
ATOM 576 C CA . ILE A 1 74 ? -0.243 3.587 -15.158 1.00 75.31 74 ILE A CA 1
ATOM 577 C C . ILE A 1 74 ? -1.616 2.926 -15.328 1.00 75.31 74 ILE A C 1
ATOM 579 O O . ILE A 1 74 ? -2.588 3.476 -14.818 1.00 75.31 74 ILE A O 1
ATOM 583 N N . PRO A 1 75 ? -1.758 1.774 -16.004 1.00 71.25 75 PRO A N 1
ATOM 584 C CA . PRO A 1 75 ? -3.019 1.038 -15.990 1.00 71.25 75 PRO A CA 1
ATOM 585 C C . PRO A 1 75 ? -3.298 0.524 -14.569 1.00 71.25 75 PRO A C 1
ATOM 587 O O . PRO A 1 75 ? -2.449 -0.140 -13.980 1.00 71.25 75 PRO A O 1
ATOM 590 N N . LEU A 1 76 ? -4.472 0.847 -14.021 1.00 74.75 76 LEU A N 1
ATOM 591 C CA . LEU A 1 76 ? -4.877 0.461 -12.666 1.00 74.75 76 LEU A CA 1
ATOM 592 C C . LEU A 1 76 ? -6.093 -0.464 -12.700 1.00 74.75 76 LEU A C 1
ATOM 594 O O . LEU A 1 76 ? -7.088 -0.160 -13.367 1.00 74.75 76 LEU A O 1
ATOM 598 N N . ASP A 1 77 ? -6.036 -1.539 -11.919 1.00 74.69 77 ASP A N 1
ATOM 599 C CA . ASP A 1 77 ? -7.193 -2.383 -11.641 1.00 74.69 77 ASP A CA 1
ATOM 600 C C . ASP A 1 77 ? -8.116 -1.731 -10.591 1.00 74.69 77 ASP A C 1
ATOM 602 O O . ASP A 1 77 ? -7.757 -0.813 -9.844 1.00 74.69 77 ASP A O 1
ATOM 606 N N . ALA A 1 78 ? -9.362 -2.206 -10.520 1.00 72.12 78 ALA A N 1
ATOM 607 C CA . ALA A 1 78 ? -10.340 -1.678 -9.574 1.00 72.12 78 ALA A CA 1
ATOM 608 C C . ALA A 1 78 ? -9.883 -1.877 -8.116 1.00 72.12 78 ALA A C 1
ATOM 610 O O . ALA A 1 78 ? -9.725 -3.004 -7.647 1.00 72.12 78 ALA A O 1
ATOM 611 N N . GLY A 1 79 ? -9.757 -0.775 -7.371 1.00 77.56 79 GLY A N 1
ATOM 612 C CA . GLY A 1 79 ? -9.326 -0.786 -5.969 1.00 77.56 79 GLY A CA 1
ATOM 613 C C . GLY A 1 79 ? -7.814 -0.666 -5.764 1.00 77.56 79 GLY A C 1
ATOM 614 O O . GLY A 1 79 ? -7.358 -0.779 -4.623 1.00 77.56 79 GLY A O 1
ATOM 615 N N . GLU A 1 80 ? -7.049 -0.423 -6.829 1.00 86.75 80 GLU A N 1
ATOM 616 C CA . GLU A 1 80 ? -5.630 -0.081 -6.749 1.00 86.75 80 GLU A CA 1
ATOM 617 C C . GLU A 1 80 ? -5.400 1.423 -6.567 1.00 86.75 80 GLU A C 1
ATOM 619 O O . GLU A 1 80 ? -6.245 2.257 -6.899 1.00 86.75 80 GLU A O 1
ATOM 624 N N . LEU A 1 81 ? -4.229 1.772 -6.029 1.00 92.06 81 LEU A N 1
ATOM 625 C CA . LEU A 1 81 ? -3.761 3.154 -5.939 1.00 92.06 81 LEU A CA 1
ATOM 626 C C . LEU A 1 81 ? -2.457 3.308 -6.724 1.00 92.06 81 LEU A C 1
ATOM 628 O O . LEU A 1 81 ? -1.472 2.643 -6.405 1.00 92.06 81 LEU A O 1
ATOM 632 N N . GLY A 1 82 ? -2.457 4.196 -7.718 1.00 90.56 82 GLY A N 1
ATOM 633 C CA . GLY A 1 82 ? -1.291 4.518 -8.538 1.00 90.56 82 GLY A CA 1
ATOM 634 C C . GLY A 1 82 ? -0.571 5.776 -8.065 1.00 90.56 82 GLY A C 1
ATOM 635 O O . GLY A 1 82 ? -1.199 6.778 -7.712 1.00 90.56 82 GLY A O 1
ATOM 636 N N . PHE A 1 83 ? 0.757 5.743 -8.090 1.00 89.75 83 PHE A N 1
ATOM 637 C CA . PHE A 1 83 ? 1.612 6.890 -7.817 1.00 89.75 83 PHE A CA 1
ATOM 638 C C . PHE A 1 83 ? 2.784 6.932 -8.791 1.00 89.75 83 PHE A C 1
ATOM 640 O O . PHE A 1 83 ? 3.364 5.907 -9.139 1.00 89.75 83 PHE A O 1
ATOM 647 N N . VAL A 1 84 ? 3.169 8.139 -9.188 1.00 86.75 84 VAL A N 1
ATOM 648 C CA . VAL A 1 84 ? 4.392 8.383 -9.954 1.00 86.75 84 VAL A CA 1
ATOM 649 C C . VAL A 1 84 ? 5.350 9.156 -9.074 1.00 86.75 84 VAL A C 1
ATOM 651 O O . VAL A 1 84 ? 4.960 10.173 -8.495 1.00 86.75 84 VAL A O 1
ATOM 654 N N . CYS A 1 85 ? 6.601 8.722 -8.997 1.00 83.81 85 CYS A N 1
ATOM 655 C CA . CYS A 1 85 ? 7.639 9.432 -8.268 1.00 83.81 85 CYS A CA 1
ATOM 656 C C . CYS A 1 85 ? 8.992 9.428 -8.982 1.00 83.81 85 CYS A C 1
ATOM 658 O O . CYS A 1 85 ? 9.211 8.724 -9.964 1.00 83.81 85 CYS A O 1
ATOM 660 N N . ALA A 1 86 ? 9.912 10.260 -8.498 1.00 76.12 86 ALA A N 1
ATOM 661 C CA . ALA A 1 86 ? 11.272 10.303 -9.015 1.00 76.12 86 ALA A CA 1
ATOM 662 C C . ALA A 1 86 ? 12.150 9.225 -8.356 1.00 76.12 86 ALA A C 1
ATOM 664 O O . ALA A 1 86 ? 12.371 9.287 -7.149 1.00 76.12 86 ALA A O 1
ATOM 665 N N . TRP A 1 87 ? 12.716 8.331 -9.174 1.00 67.50 87 TRP A N 1
ATOM 666 C CA . TRP A 1 87 ? 13.908 7.518 -8.872 1.00 67.50 87 TRP A CA 1
ATOM 667 C C . TRP A 1 87 ? 13.828 6.445 -7.777 1.00 67.50 87 TRP A C 1
ATOM 669 O O . TRP A 1 87 ? 14.857 5.834 -7.494 1.00 67.50 87 TRP A O 1
ATOM 679 N N . SER A 1 88 ? 12.685 6.203 -7.134 1.00 73.44 88 SER A N 1
ATOM 680 C CA . SER A 1 88 ? 12.632 5.198 -6.064 1.00 73.44 88 SER A CA 1
ATOM 681 C C . SER A 1 88 ? 11.263 4.562 -5.861 1.00 73.44 88 SER A C 1
ATOM 683 O O . SER A 1 88 ? 10.235 5.238 -5.893 1.00 73.44 88 SER A O 1
ATOM 685 N N . ALA A 1 89 ? 11.275 3.260 -5.570 1.00 78.75 89 ALA A N 1
ATOM 686 C CA . ALA A 1 89 ? 10.103 2.530 -5.113 1.00 78.75 89 ALA A CA 1
ATOM 687 C C . ALA A 1 89 ? 9.617 3.069 -3.758 1.00 78.75 89 ALA A C 1
ATOM 689 O O . ALA A 1 89 ? 10.395 3.486 -2.896 1.00 78.75 89 ALA A O 1
ATOM 690 N N . MET A 1 90 ? 8.304 3.056 -3.551 1.00 89.06 90 MET A N 1
ATOM 691 C CA . MET A 1 90 ? 7.659 3.620 -2.362 1.00 89.06 90 MET A CA 1
ATOM 692 C C . MET A 1 90 ? 7.548 2.606 -1.204 1.00 89.06 90 MET A C 1
ATOM 694 O O . MET A 1 90 ? 6.485 2.442 -0.603 1.00 89.06 90 MET A O 1
ATOM 698 N N . GLU A 1 91 ? 8.636 1.905 -0.879 1.00 91.19 91 GLU A N 1
ATOM 699 C CA . GLU A 1 91 ? 8.638 0.796 0.092 1.00 91.19 91 GLU A CA 1
ATOM 700 C C . GLU A 1 91 ? 8.294 1.230 1.522 1.00 91.19 91 GLU A C 1
ATOM 702 O O . GLU A 1 91 ? 7.448 0.619 2.173 1.00 91.19 91 GLU A O 1
ATOM 707 N N . ASP A 1 92 ? 8.886 2.324 2.006 1.00 89.94 92 ASP A N 1
ATOM 708 C CA . ASP A 1 92 ? 8.578 2.866 3.336 1.00 89.94 92 ASP A CA 1
ATOM 709 C C . ASP A 1 92 ? 7.105 3.293 3.443 1.00 89.94 92 ASP A C 1
ATOM 711 O O . ASP A 1 92 ? 6.464 3.180 4.499 1.00 89.94 92 ASP A O 1
ATOM 715 N N . PHE A 1 93 ? 6.531 3.729 2.320 1.00 92.19 93 PHE A N 1
ATOM 716 C CA . PHE A 1 93 ? 5.121 4.063 2.242 1.00 92.19 93 PHE A CA 1
ATOM 717 C C . PHE A 1 93 ? 4.263 2.795 2.265 1.00 92.19 93 PHE A C 1
ATOM 719 O O . PHE A 1 93 ? 3.287 2.743 3.017 1.00 92.19 93 PHE A O 1
ATOM 726 N N . GLN A 1 94 ? 4.658 1.737 1.546 1.00 94.00 94 GLN A N 1
ATOM 727 C CA . GLN A 1 94 ? 4.038 0.411 1.649 1.00 94.00 94 GLN A CA 1
ATOM 728 C C . GLN A 1 94 ? 4.010 -0.082 3.093 1.00 94.00 94 GLN A C 1
ATOM 730 O O . GLN A 1 94 ? 2.986 -0.571 3.581 1.00 94.00 94 GLN A O 1
ATOM 735 N N . ASP A 1 95 ? 5.128 0.070 3.789 1.00 93.44 95 ASP A N 1
ATOM 736 C CA . ASP A 1 95 ? 5.297 -0.348 5.166 1.00 93.44 95 ASP A CA 1
ATOM 737 C C . ASP A 1 95 ? 4.348 0.410 6.104 1.00 93.44 95 ASP A C 1
ATOM 739 O O . ASP A 1 95 ? 3.674 -0.183 6.960 1.00 93.44 95 ASP A O 1
ATOM 743 N N . HIS A 1 96 ? 4.222 1.725 5.912 1.00 92.38 96 HIS A N 1
ATOM 744 C CA . HIS A 1 96 ? 3.248 2.547 6.628 1.00 92.38 96 HIS A CA 1
ATOM 745 C C . HIS A 1 96 ? 1.806 2.102 6.361 1.00 92.38 96 HIS A C 1
ATOM 747 O O . HIS A 1 96 ? 1.056 1.846 7.310 1.00 92.38 96 HIS A O 1
ATOM 753 N N . LEU A 1 97 ? 1.419 1.943 5.091 1.00 94.25 97 LEU A N 1
ATOM 754 C CA . LEU A 1 97 ? 0.076 1.488 4.712 1.00 94.25 97 LEU A CA 1
ATOM 755 C C . LEU A 1 97 ? -0.244 0.126 5.338 1.00 94.25 97 LEU A C 1
ATOM 757 O O . LEU A 1 97 ? -1.321 -0.061 5.909 1.00 94.25 97 LEU A O 1
ATOM 761 N N . THR A 1 98 ? 0.721 -0.793 5.319 1.00 93.50 98 THR A N 1
ATOM 762 C CA . THR A 1 98 ? 0.607 -2.126 5.923 1.00 93.50 98 THR A CA 1
ATOM 763 C C . THR A 1 98 ? 0.330 -2.031 7.424 1.00 93.50 98 THR A C 1
ATOM 765 O O . THR A 1 98 ? -0.606 -2.661 7.923 1.00 93.50 98 THR A O 1
ATOM 768 N N . LYS A 1 99 ? 1.068 -1.187 8.158 1.00 93.62 99 LYS A N 1
ATOM 769 C CA . LYS A 1 99 ? 0.846 -0.946 9.597 1.00 93.62 99 LYS A CA 1
ATOM 770 C C . LYS A 1 99 ? -0.529 -0.351 9.887 1.00 93.62 99 LYS A C 1
ATOM 772 O O . LYS A 1 99 ? -1.185 -0.760 10.849 1.00 93.62 99 LYS A O 1
ATOM 777 N N . VAL A 1 100 ? -0.969 0.621 9.088 1.00 94.06 100 VAL A N 1
ATOM 778 C CA . VAL A 1 100 ? -2.273 1.276 9.263 1.00 94.06 100 VAL A CA 1
ATOM 779 C C . VAL A 1 100 ? -3.405 0.281 9.020 1.00 94.06 100 VAL A C 1
ATOM 781 O O . VAL A 1 100 ? -4.270 0.110 9.882 1.00 94.06 100 VAL A O 1
ATOM 784 N N . LEU A 1 101 ? -3.374 -0.434 7.895 1.00 94.69 101 LEU A N 1
ATOM 785 C CA . LEU A 1 101 ? -4.414 -1.392 7.527 1.00 94.69 101 LEU A CA 1
ATOM 786 C C . LEU A 1 101 ? -4.430 -2.624 8.437 1.00 94.69 101 LEU A C 1
ATOM 788 O O . LEU A 1 101 ? -5.501 -3.167 8.703 1.00 94.69 101 LEU A O 1
ATOM 792 N N . HIS A 1 102 ? -3.292 -3.017 9.017 1.00 93.25 102 HIS A N 1
ATOM 793 C CA . HIS A 1 102 ? -3.230 -4.111 9.989 1.00 93.25 102 HIS A CA 1
ATOM 794 C C . HIS A 1 102 ? -4.021 -3.831 11.285 1.00 93.25 102 HIS A C 1
ATOM 796 O O . HIS A 1 102 ? -4.383 -4.746 12.038 1.00 93.25 102 HIS A O 1
ATOM 802 N N . LYS A 1 103 ? -4.325 -2.561 11.581 1.00 94.50 103 LYS A N 1
ATOM 803 C CA . LYS A 1 103 ? -5.243 -2.197 12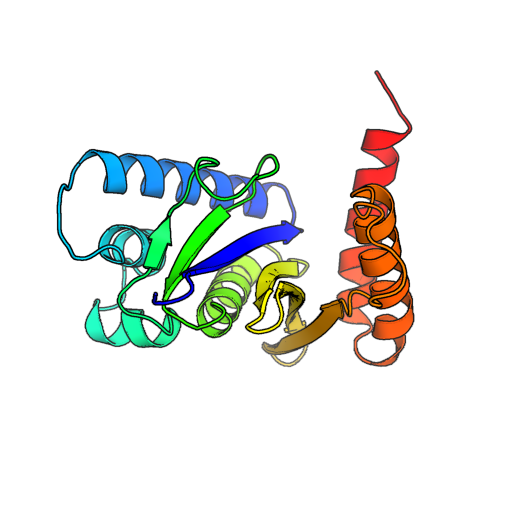.675 1.00 94.50 103 LYS A CA 1
ATOM 804 C C . LYS A 1 103 ? -6.701 -2.535 12.335 1.00 94.50 103 LYS A C 1
ATOM 806 O O . LYS A 1 103 ? -7.493 -2.745 13.248 1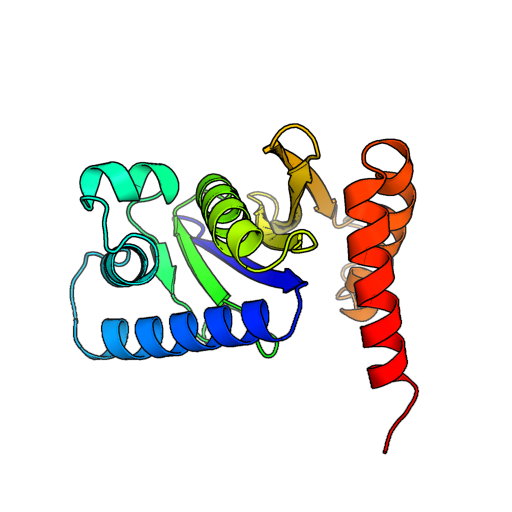.00 94.50 103 LYS A O 1
ATOM 811 N N . ILE A 1 104 ? -7.038 -2.609 11.047 1.00 94.12 104 ILE A N 1
ATOM 812 C CA . ILE A 1 104 ? -8.378 -2.906 10.520 1.00 94.12 104 ILE A CA 1
ATOM 813 C C . ILE A 1 104 ? -8.538 -4.408 10.257 1.00 94.12 104 ILE A C 1
ATOM 815 O O . ILE A 1 104 ? -9.565 -4.992 10.612 1.00 94.12 104 ILE A O 1
ATOM 819 N N . ASP A 1 105 ? -7.528 -5.034 9.653 1.00 88.56 105 ASP A N 1
ATOM 820 C CA . ASP A 1 105 ? -7.503 -6.461 9.348 1.00 88.56 105 ASP A CA 1
ATOM 821 C C . ASP A 1 105 ? -6.127 -7.065 9.630 1.00 88.56 105 ASP A C 1
ATOM 823 O O . ASP A 1 105 ? -5.129 -6.720 9.000 1.00 88.56 105 ASP A O 1
ATOM 827 N N . LYS A 1 106 ? -6.080 -8.038 10.544 1.00 86.12 106 LYS A N 1
ATOM 828 C CA . LYS A 1 106 ? -4.843 -8.751 10.884 1.00 86.12 106 LYS A CA 1
ATOM 829 C C . LYS A 1 106 ? -4.282 -9.562 9.721 1.00 86.12 106 LYS A C 1
ATOM 831 O O . LYS A 1 106 ? -3.087 -9.862 9.721 1.00 86.12 106 LYS A O 1
ATOM 836 N N . ASN A 1 107 ? -5.111 -9.857 8.727 1.00 82.50 107 ASN A N 1
ATOM 837 C CA . ASN A 1 107 ? -4.762 -10.643 7.556 1.00 82.50 107 ASN A CA 1
ATOM 838 C C . ASN A 1 107 ? -4.466 -9.809 6.307 1.00 82.50 107 ASN A C 1
ATOM 840 O O . ASN A 1 107 ? -4.319 -10.394 5.239 1.00 82.50 107 ASN A O 1
ATOM 844 N N . VAL A 1 108 ? -4.357 -8.482 6.428 1.00 85.31 108 VAL A N 1
ATOM 845 C CA . VAL A 1 108 ? -4.031 -7.643 5.273 1.00 85.31 108 VAL A CA 1
ATOM 846 C C . VAL A 1 108 ? -2.656 -7.987 4.697 1.00 85.31 108 VAL A C 1
ATOM 848 O O . VAL A 1 108 ? -1.703 -8.200 5.452 1.00 85.31 108 VAL A O 1
ATOM 851 N N . VAL A 1 109 ? -2.578 -8.004 3.368 1.00 86.62 109 VAL A N 1
ATOM 852 C CA . VAL A 1 109 ? -1.344 -7.996 2.579 1.00 86.62 109 VAL A CA 1
ATOM 853 C C . VAL A 1 109 ? -1.390 -6.772 1.674 1.00 86.62 109 VAL A C 1
ATOM 855 O O . VAL A 1 109 ? -2.415 -6.508 1.043 1.00 86.62 109 VAL A O 1
ATOM 858 N N . VAL A 1 110 ? -0.296 -6.021 1.616 1.00 90.75 110 VAL A N 1
ATOM 859 C CA . VAL A 1 110 ? -0.142 -4.905 0.677 1.00 90.75 110 VAL A CA 1
ATOM 860 C C . VAL A 1 110 ? 0.900 -5.311 -0.349 1.00 90.75 110 VAL A C 1
ATOM 862 O O . VAL A 1 110 ? 2.009 -5.682 0.033 1.00 90.75 110 VAL A O 1
ATOM 865 N N . ARG A 1 111 ? 0.560 -5.241 -1.633 1.00 89.75 111 ARG A N 1
ATOM 866 C CA . ARG A 1 111 ? 1.502 -5.409 -2.743 1.00 89.75 111 ARG A CA 1
ATOM 867 C C . ARG A 1 111 ? 1.851 -4.042 -3.307 1.00 89.75 111 ARG A C 1
ATOM 869 O O . ARG A 1 111 ? 0.966 -3.205 -3.450 1.00 89.75 111 ARG A O 1
ATOM 876 N N . LEU A 1 112 ? 3.122 -3.855 -3.619 1.00 90.00 112 LEU A N 1
ATOM 877 C CA . LEU A 1 112 ? 3.676 -2.721 -4.336 1.00 90.00 112 LEU A CA 1
ATOM 878 C C . LEU A 1 112 ? 4.310 -3.266 -5.616 1.00 90.00 112 LEU A C 1
ATOM 880 O O . LEU A 1 112 ? 5.232 -4.071 -5.538 1.00 90.00 112 LEU A O 1
ATOM 884 N N . LEU A 1 113 ? 3.790 -2.854 -6.766 1.00 85.69 113 LEU A N 1
ATOM 885 C CA . LEU A 1 113 ? 4.415 -3.062 -8.069 1.00 85.69 113 LEU A CA 1
ATOM 886 C C . LEU A 1 113 ? 5.152 -1.792 -8.475 1.00 85.69 113 LEU A C 1
ATOM 888 O O . LEU A 1 113 ? 4.609 -0.703 -8.289 1.00 85.69 113 LEU A O 1
ATOM 892 N N . TYR A 1 114 ? 6.351 -1.929 -9.027 1.00 85.69 114 TYR A N 1
ATOM 893 C CA . TYR A 1 114 ? 7.146 -0.808 -9.519 1.00 85.69 114 TYR A CA 1
ATOM 894 C C . TYR A 1 114 ? 8.012 -1.206 -10.705 1.00 85.69 114 TYR A C 1
ATOM 896 O O . TYR A 1 114 ? 8.344 -2.373 -10.878 1.00 85.69 114 TYR A O 1
ATOM 904 N N . ASN A 1 115 ? 8.392 -0.232 -11.525 1.00 79.25 115 ASN A N 1
ATOM 905 C CA . ASN A 1 115 ? 9.431 -0.429 -12.529 1.00 79.25 115 ASN A CA 1
ATOM 906 C C . ASN A 1 115 ? 10.820 -0.231 -11.913 1.00 79.25 115 ASN A C 1
ATOM 908 O O . ASN A 1 115 ? 11.026 0.648 -11.072 1.00 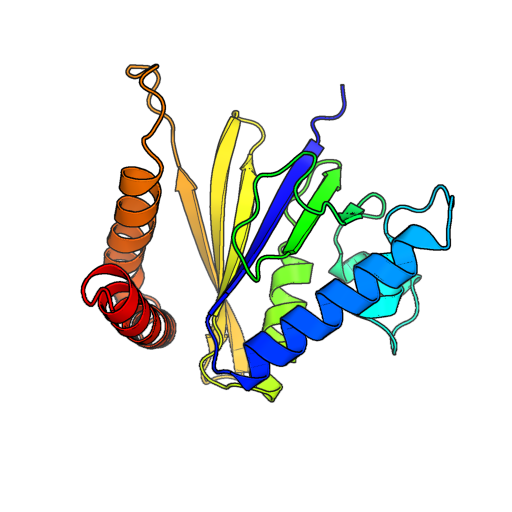79.25 115 ASN A O 1
ATOM 912 N N . THR A 1 116 ? 11.778 -1.024 -12.376 1.00 67.56 116 THR A N 1
ATOM 913 C CA . THR A 1 116 ? 13.195 -0.888 -12.046 1.00 67.56 116 THR A CA 1
ATOM 914 C C . THR A 1 116 ? 13.927 -0.055 -13.107 1.00 67.56 116 THR A C 1
ATOM 916 O O . THR A 1 116 ? 13.410 0.218 -14.198 1.00 67.56 116 THR A O 1
ATOM 919 N N . ASP A 1 117 ? 15.174 0.315 -12.808 1.00 60.88 117 ASP A N 1
ATOM 920 C CA . ASP A 1 117 ? 16.062 1.039 -13.729 1.00 60.88 117 ASP A CA 1
ATOM 921 C C . ASP A 1 117 ? 16.381 0.248 -15.022 1.00 60.88 117 ASP A C 1
ATOM 923 O O . ASP A 1 117 ? 16.834 0.828 -16.011 1.00 60.88 117 ASP A O 1
ATOM 927 N N . SER A 1 118 ? 16.140 -1.069 -15.039 1.00 58.59 118 SER A N 1
ATOM 928 C CA . SER A 1 118 ? 16.398 -1.989 -16.160 1.00 58.59 118 SER A CA 1
ATOM 929 C C . SER A 1 118 ? 15.198 -2.206 -17.098 1.00 58.59 118 SER A C 1
ATOM 931 O O . SER A 1 118 ? 15.291 -3.046 -17.988 1.00 58.59 118 SER A O 1
ATOM 933 N N . LEU A 1 119 ? 14.099 -1.443 -16.959 1.00 53.66 119 LEU A N 1
ATOM 934 C CA . LEU A 1 119 ? 12.795 -1.710 -17.612 1.00 53.66 119 LEU A CA 1
ATOM 935 C C . LEU A 1 119 ? 12.148 -3.033 -17.164 1.00 53.66 119 LEU A C 1
ATOM 937 O O . LEU A 1 119 ? 11.227 -3.525 -17.815 1.00 53.66 119 LEU A O 1
ATOM 941 N N . GLU A 1 120 ? 12.623 -3.594 -16.057 1.00 63.12 120 GLU A N 1
ATOM 942 C CA . GLU A 1 120 ? 12.049 -4.764 -15.404 1.00 63.12 120 GLU A CA 1
ATOM 943 C C . GLU A 1 120 ? 10.954 -4.326 -14.421 1.00 63.12 120 GLU A C 1
ATOM 945 O O . GLU A 1 120 ? 10.876 -3.162 -14.017 1.00 63.12 120 GLU A O 1
ATOM 950 N N . GLU A 1 121 ? 10.065 -5.249 -14.062 1.00 74.56 121 GLU A N 1
ATOM 951 C CA . GLU A 1 121 ? 9.018 -5.002 -13.069 1.00 74.56 121 GLU A CA 1
ATOM 952 C C . GLU A 1 121 ? 9.378 -5.704 -11.756 1.00 74.56 121 GLU A C 1
ATOM 954 O O . GLU A 1 121 ? 9.676 -6.897 -11.724 1.00 74.56 121 GLU A O 1
ATOM 959 N N . GLY A 1 122 ? 9.360 -4.953 -10.659 1.00 78.56 122 GLY A N 1
ATOM 960 C CA . GLY A 1 122 ? 9.509 -5.453 -9.301 1.00 78.56 122 GLY A CA 1
ATOM 961 C C . GLY A 1 122 ? 8.156 -5.546 -8.602 1.00 78.56 122 GLY A C 1
ATOM 962 O O . GLY A 1 122 ? 7.275 -4.701 -8.778 1.00 78.56 122 GLY A O 1
ATOM 963 N N . ALA A 1 123 ? 7.990 -6.575 -7.778 1.00 82.25 123 ALA A N 1
ATOM 964 C CA . ALA A 1 123 ? 6.836 -6.762 -6.916 1.00 82.25 123 ALA A CA 1
ATOM 965 C C . ALA A 1 123 ? 7.291 -6.993 -5.475 1.00 82.25 123 ALA A C 1
ATOM 967 O O . ALA A 1 123 ? 7.910 -8.007 -5.157 1.00 82.25 123 ALA A O 1
ATOM 968 N N . ARG A 1 124 ? 6.913 -6.093 -4.567 1.00 87.44 124 ARG A N 1
ATOM 969 C CA . ARG A 1 124 ? 7.126 -6.248 -3.125 1.00 87.44 124 ARG A CA 1
ATOM 970 C C . ARG A 1 124 ? 5.812 -6.542 -2.424 1.00 87.44 124 ARG A C 1
ATOM 972 O O . ARG A 1 124 ? 4.831 -5.820 -2.588 1.00 87.44 124 ARG A O 1
ATOM 979 N N . TYR A 1 125 ? 5.791 -7.554 -1.570 1.00 85.94 125 TYR A N 1
ATOM 980 C CA . TYR A 1 125 ? 4.661 -7.894 -0.705 1.00 85.94 125 TYR A CA 1
ATOM 981 C C . TYR A 1 125 ? 5.020 -7.598 0.744 1.00 85.94 125 TYR A C 1
ATOM 983 O O . TYR A 1 125 ? 6.118 -7.933 1.177 1.00 85.94 125 TYR A O 1
ATOM 991 N N . ALA A 1 126 ? 4.094 -7.013 1.503 1.00 89.94 126 ALA A N 1
ATOM 992 C CA . ALA A 1 126 ? 4.298 -6.665 2.905 1.00 89.94 126 ALA A CA 1
ATOM 993 C C . ALA A 1 126 ? 3.115 -7.090 3.788 1.00 89.94 126 ALA A C 1
ATOM 995 O O . ALA A 1 126 ? 1.942 -6.933 3.430 1.00 89.94 126 ALA A O 1
ATOM 996 N N . VAL A 1 127 ? 3.437 -7.614 4.975 1.00 88.12 127 VAL A N 1
ATOM 997 C CA . VAL A 1 127 ? 2.499 -7.971 6.051 1.00 88.12 127 VAL A CA 1
ATOM 998 C C . VAL A 1 127 ? 3.070 -7.598 7.415 1.00 88.12 127 VAL A C 1
ATOM 1000 O O . VAL A 1 127 ? 4.266 -7.370 7.565 1.00 88.12 127 VAL A O 1
ATOM 1003 N N . ILE A 1 128 ? 2.220 -7.601 8.442 1.00 88.31 128 ILE A N 1
ATOM 1004 C CA . ILE A 1 128 ? 2.679 -7.609 9.836 1.00 88.31 128 ILE A CA 1
ATOM 1005 C C . ILE A 1 128 ? 2.796 -9.052 10.332 1.00 88.31 128 ILE A C 1
ATOM 1007 O O . ILE A 1 128 ? 1.835 -9.831 10.243 1.00 88.31 128 ILE A O 1
ATOM 1011 N N . GLY A 1 129 ? 3.981 -9.381 10.843 1.00 81.69 129 GLY A N 1
ATOM 1012 C CA . GLY A 1 129 ? 4.320 -10.628 11.510 1.00 81.69 129 GLY A CA 1
ATOM 1013 C C . GLY A 1 129 ? 3.658 -10.789 12.875 1.00 81.69 129 GLY A C 1
ATOM 1014 O O . GLY A 1 129 ? 3.084 -9.858 13.440 1.00 81.69 129 GLY A O 1
ATOM 1015 N N . ASN A 1 130 ? 3.748 -11.994 13.437 1.00 79.06 130 ASN A N 1
ATOM 1016 C CA . ASN A 1 130 ? 3.182 -12.291 14.759 1.00 79.06 130 ASN A CA 1
ATOM 1017 C C . ASN A 1 130 ? 3.888 -11.532 15.896 1.00 79.06 130 ASN A C 1
ATOM 1019 O O . ASN A 1 130 ? 3.297 -11.311 16.949 1.00 79.06 130 ASN A O 1
ATOM 1023 N N . ASP A 1 131 ? 5.138 -11.132 15.676 1.00 82.50 131 ASP A N 1
ATOM 1024 C CA . ASP A 1 131 ? 5.949 -10.292 16.560 1.00 82.50 131 ASP A CA 1
ATOM 1025 C C . ASP A 1 131 ? 5.643 -8.787 16.419 1.00 82.50 131 ASP A C 1
ATOM 1027 O O . ASP A 1 131 ? 6.222 -7.962 17.125 1.00 82.50 131 ASP A O 1
ATOM 1031 N N . GLY A 1 132 ? 4.720 -8.421 15.523 1.00 82.38 132 GLY A N 1
ATOM 1032 C CA . GLY A 1 132 ? 4.336 -7.041 15.248 1.00 82.38 132 GLY A CA 1
ATOM 1033 C C . GLY A 1 132 ? 5.288 -6.292 14.312 1.00 82.38 132 GLY A C 1
ATOM 1034 O O . GLY A 1 132 ? 5.045 -5.111 14.054 1.00 82.38 132 GLY A O 1
ATOM 1035 N N . GLN A 1 133 ? 6.335 -6.942 13.795 1.00 88.81 133 GLN A N 1
ATOM 1036 C CA . GLN A 1 133 ? 7.249 -6.346 12.821 1.00 88.81 133 GLN A CA 1
ATOM 1037 C C . GLN A 1 133 ? 6.695 -6.452 11.401 1.00 88.81 133 GLN A C 1
ATOM 1039 O O . GLN A 1 133 ? 5.818 -7.271 11.117 1.00 88.81 133 GLN A O 1
ATOM 1044 N N . ILE A 1 134 ? 7.198 -5.607 10.500 1.00 89.25 134 ILE A N 1
ATOM 1045 C CA . ILE A 1 134 ? 6.921 -5.774 9.073 1.00 89.25 134 ILE A CA 1
ATOM 1046 C C . ILE A 1 134 ? 7.754 -6.932 8.552 1.00 89.25 134 ILE A C 1
ATOM 1048 O O . ILE A 1 134 ? 8.953 -7.008 8.803 1.00 89.25 134 ILE A O 1
ATOM 1052 N N . LEU A 1 135 ? 7.091 -7.812 7.813 1.00 86.06 135 LEU A N 1
ATOM 1053 C CA . LEU A 1 135 ? 7.712 -8.863 7.031 1.00 86.06 135 LEU A CA 1
ATOM 1054 C C . LEU A 1 135 ? 7.402 -8.561 5.571 1.00 86.06 135 LEU A C 1
ATOM 1056 O O . LEU A 1 135 ? 6.231 -8.386 5.215 1.00 86.06 135 LEU A O 1
ATOM 1060 N N . SER A 1 136 ? 8.437 -8.490 4.744 1.00 85.62 136 SER A N 1
ATOM 1061 C CA . SER A 1 136 ? 8.304 -8.216 3.321 1.00 85.62 136 SER A CA 1
ATOM 1062 C C . SER A 1 136 ? 9.171 -9.142 2.484 1.00 85.62 136 SER A C 1
ATOM 1064 O O . SER A 1 136 ? 10.175 -9.680 2.955 1.00 85.62 136 SER A O 1
ATOM 1066 N N . LYS A 1 137 ? 8.748 -9.344 1.238 1.00 82.44 137 LYS A N 1
ATOM 1067 C CA . LYS A 1 137 ? 9.540 -10.013 0.212 1.00 82.44 137 LYS A CA 1
ATOM 1068 C C . LYS A 1 137 ? 9.366 -9.299 -1.112 1.00 82.44 137 LYS A C 1
ATOM 1070 O O . LYS A 1 137 ? 8.250 -8.938 -1.480 1.00 82.44 137 LYS A O 1
ATOM 1075 N N . GLU A 1 138 ? 10.479 -9.150 -1.796 1.00 81.81 138 GLU A N 1
ATOM 1076 C CA . GLU A 1 138 ? 10.597 -8.631 -3.141 1.00 81.81 138 GLU A CA 1
ATOM 1077 C C . GLU A 1 138 ? 10.808 -9.769 -4.144 1.00 81.81 138 GLU A C 1
ATOM 1079 O O . GLU A 1 138 ? 11.443 -10.782 -3.835 1.00 81.81 138 GLU A O 1
ATOM 1084 N N . ILE A 1 139 ? 10.229 -9.598 -5.324 1.00 75.50 139 ILE A N 1
ATOM 1085 C CA . ILE A 1 139 ? 10.348 -10.478 -6.478 1.00 75.50 139 ILE A CA 1
ATOM 1086 C C . ILE A 1 139 ? 10.651 -9.567 -7.664 1.00 75.50 139 ILE A C 1
ATOM 1088 O O . ILE A 1 139 ? 9.895 -8.631 -7.920 1.00 75.50 139 ILE A O 1
ATOM 1092 N N . GLU A 1 140 ? 11.737 -9.833 -8.376 1.00 71.69 140 GLU A N 1
ATOM 1093 C CA . GLU A 1 140 ? 12.096 -9.113 -9.598 1.00 71.69 140 GLU A CA 1
ATOM 1094 C C . GLU A 1 140 ? 11.749 -9.972 -10.816 1.00 71.69 140 GLU A C 1
ATOM 1096 O O . GLU A 1 140 ? 12.028 -11.174 -10.842 1.00 71.69 140 GLU A O 1
ATOM 1101 N N . LEU A 1 141 ? 11.150 -9.360 -11.835 1.00 63.34 141 LEU A N 1
ATOM 1102 C CA . LEU A 1 141 ? 10.898 -10.004 -13.117 1.00 63.34 141 LEU A CA 1
ATOM 1103 C C . LEU A 1 141 ? 12.026 -9.679 -14.080 1.00 63.34 141 LEU A C 1
ATOM 1105 O O . LEU A 1 141 ? 12.090 -8.579 -14.617 1.00 63.34 141 LEU A O 1
ATOM 1109 N N . GLN A 1 142 ? 12.877 -10.662 -14.354 1.00 56.25 142 GLN A N 1
ATOM 1110 C CA . GLN A 1 142 ? 13.852 -10.532 -15.427 1.00 56.25 142 GLN A CA 1
ATOM 1111 C C . GLN A 1 142 ? 13.183 -10.829 -16.765 1.00 56.25 142 GLN A C 1
ATOM 1113 O O . GLN A 1 142 ? 12.778 -11.963 -17.037 1.00 56.25 142 GLN A O 1
ATOM 1118 N N . TYR A 1 143 ? 13.081 -9.816 -17.624 1.00 53.28 143 TYR A N 1
ATOM 1119 C CA . TYR A 1 143 ? 12.707 -10.036 -19.014 1.00 53.28 143 TYR A CA 1
ATOM 1120 C C . TYR A 1 143 ? 13.901 -10.666 -19.732 1.00 53.28 143 TYR A C 1
ATOM 1122 O O . TYR A 1 143 ? 14.876 -9.993 -20.052 1.00 53.28 143 TYR A O 1
ATOM 1130 N N . THR A 1 144 ? 13.855 -11.976 -19.988 1.00 47.94 144 THR A N 1
ATOM 1131 C CA . THR A 1 144 ? 14.882 -12.611 -20.820 1.00 47.94 144 THR A CA 1
ATOM 1132 C C . THR A 1 144 ? 14.804 -12.036 -22.236 1.00 47.94 144 THR A C 1
ATOM 1134 O O . THR A 1 144 ? 13.776 -12.183 -22.900 1.00 47.94 144 THR A O 1
ATOM 1137 N N . ASP A 1 145 ? 15.901 -11.431 -22.702 1.00 48.31 145 ASP A N 1
ATOM 1138 C CA . ASP A 1 145 ? 16.075 -10.754 -24.004 1.00 48.31 145 ASP A CA 1
ATOM 1139 C C . ASP A 1 145 ? 15.613 -11.557 -25.246 1.00 48.31 145 ASP A C 1
ATOM 1141 O O . ASP A 1 145 ? 15.491 -11.009 -26.345 1.00 48.31 145 ASP A O 1
ATOM 1145 N N . GLU A 1 146 ? 15.349 -12.858 -25.107 1.00 47.16 146 GLU A N 1
ATOM 1146 C CA . GLU A 1 146 ? 14.974 -13.762 -26.198 1.00 47.16 146 GLU A CA 1
ATOM 1147 C C . GLU A 1 146 ? 13.488 -13.701 -26.591 1.00 47.16 146 GLU A C 1
ATOM 1149 O O . GLU A 1 146 ? 13.132 -14.157 -27.679 1.00 47.16 146 GLU A O 1
ATOM 1154 N N . ALA A 1 147 ? 12.626 -13.072 -25.788 1.00 43.78 147 ALA A N 1
ATOM 1155 C CA . ALA A 1 147 ? 11.215 -12.901 -26.114 1.00 43.78 147 ALA A CA 1
ATOM 1156 C C . ALA A 1 147 ? 10.812 -11.423 -26.054 1.00 43.78 147 ALA A C 1
ATOM 1158 O O . ALA A 1 147 ? 10.328 -10.917 -25.050 1.00 43.78 147 ALA A O 1
ATOM 1159 N N . ARG A 1 148 ? 10.869 -10.746 -27.207 1.00 43.25 148 ARG A N 1
ATOM 1160 C CA . ARG A 1 148 ? 9.998 -9.585 -27.488 1.00 43.25 148 ARG A CA 1
ATOM 1161 C C . ARG A 1 148 ? 8.529 -10.004 -27.672 1.00 43.25 148 ARG A C 1
ATOM 1163 O O . ARG A 1 148 ? 7.792 -9.361 -28.419 1.00 43.25 148 ARG A O 1
ATOM 1170 N N . GLU A 1 149 ? 8.109 -11.107 -27.065 1.00 41.09 149 GLU A N 1
ATOM 1171 C CA . GLU A 1 149 ? 6.700 -11.437 -26.946 1.00 41.09 149 GLU A CA 1
ATOM 1172 C C . GLU A 1 149 ? 6.214 -10.739 -25.687 1.00 41.09 149 GLU A C 1
ATOM 1174 O O . GLU A 1 149 ? 6.684 -11.012 -24.588 1.00 41.09 149 GLU A O 1
ATOM 1179 N N . VAL A 1 150 ? 5.332 -9.761 -25.892 1.00 43.25 150 VAL A N 1
ATOM 1180 C CA . VAL A 1 150 ? 4.626 -9.048 -24.830 1.00 43.25 150 VAL A CA 1
ATOM 1181 C C . VAL A 1 150 ? 4.174 -10.085 -23.800 1.00 43.25 150 VAL A C 1
ATOM 1183 O O . VAL A 1 150 ? 3.404 -10.974 -24.180 1.00 43.25 150 VAL A O 1
ATOM 1186 N N . PRO A 1 151 ? 4.630 -10.015 -22.537 1.00 43.41 151 PRO A N 1
ATOM 1187 C CA . PRO A 1 151 ? 4.136 -10.908 -21.508 1.00 43.41 151 PRO A CA 1
ATOM 1188 C C . PRO A 1 151 ? 2.622 -10.744 -21.476 1.00 43.41 151 PRO A C 1
ATOM 1190 O O . PRO A 1 151 ? 2.103 -9.655 -21.219 1.00 43.41 151 PRO A O 1
ATOM 1193 N N . THR A 1 152 ? 1.875 -11.795 -21.803 1.00 43.62 152 THR A N 1
ATOM 1194 C CA . THR A 1 152 ? 0.438 -11.766 -21.554 1.00 43.62 152 THR A CA 1
ATOM 1195 C C . THR A 1 152 ? 0.275 -11.651 -20.047 1.00 43.62 152 THR A C 1
ATOM 1197 O O . THR A 1 152 ? 0.752 -12.526 -19.332 1.00 43.62 152 THR A O 1
ATOM 1200 N N . TYR A 1 153 ? -0.371 -10.584 -19.570 1.00 40.59 153 TYR A N 1
ATOM 1201 C CA . TYR A 1 153 ? -0.636 -10.284 -18.153 1.00 40.59 153 TYR A CA 1
ATOM 1202 C C . TYR A 1 153 ? -1.036 -11.510 -17.295 1.00 40.59 153 TYR A C 1
ATOM 1204 O O . TYR A 1 153 ? -0.766 -11.547 -16.100 1.00 40.59 153 TYR A O 1
ATOM 1212 N N . SER A 1 154 ? -1.643 -12.542 -17.887 1.00 40.16 154 SER A N 1
ATOM 1213 C CA . SER A 1 154 ? -1.942 -13.829 -17.245 1.00 40.16 154 SER A CA 1
ATOM 1214 C C . SER A 1 154 ? -0.703 -14.603 -16.766 1.00 40.16 154 SER A C 1
ATOM 1216 O O . SER A 1 154 ? -0.711 -15.088 -15.641 1.00 40.16 154 SER A O 1
ATOM 1218 N N . LEU A 1 155 ? 0.375 -14.654 -17.557 1.00 42.75 155 LEU A N 1
ATOM 1219 C CA . LEU A 1 155 ? 1.658 -15.264 -17.170 1.00 42.75 155 LEU A CA 1
ATOM 1220 C C . LEU A 1 155 ? 2.329 -14.490 -16.029 1.00 42.75 155 LEU A C 1
ATOM 1222 O O . LEU A 1 155 ? 2.992 -15.096 -15.202 1.00 42.75 155 LEU A O 1
ATOM 1226 N N . PHE A 1 156 ? 2.132 -13.170 -15.950 1.00 48.56 156 PHE A N 1
ATOM 1227 C CA . PHE A 1 156 ? 2.612 -12.333 -14.843 1.00 48.56 156 PHE A CA 1
ATOM 1228 C C . PHE A 1 156 ? 1.878 -12.642 -13.535 1.00 48.56 156 PHE A C 1
ATOM 1230 O O . PHE A 1 156 ? 2.512 -12.776 -12.489 1.00 48.56 156 PHE A O 1
ATOM 1237 N N . TYR A 1 157 ? 0.550 -12.789 -13.590 1.00 47.84 157 TYR A N 1
ATOM 1238 C CA . TYR A 1 157 ? -0.228 -13.214 -12.431 1.00 47.84 157 TYR A CA 1
ATOM 1239 C C . TYR A 1 157 ? 0.174 -14.631 -12.015 1.00 47.84 157 TYR A C 1
ATOM 1241 O O . TYR A 1 157 ? 0.519 -14.817 -10.857 1.00 47.84 157 TYR A O 1
ATOM 1249 N N . GLU A 1 158 ? 0.237 -15.595 -12.934 1.00 47.66 158 GLU A N 1
ATOM 1250 C CA . GLU A 1 158 ? 0.690 -16.961 -12.635 1.00 47.66 158 GLU A CA 1
ATOM 1251 C C . GLU A 1 158 ? 2.124 -16.994 -12.090 1.00 47.66 158 GLU A C 1
ATOM 1253 O O . GLU A 1 158 ? 2.338 -17.599 -11.053 1.00 47.66 158 GLU A O 1
ATOM 1258 N N . HIS A 1 159 ? 3.081 -16.244 -12.648 1.00 51.88 159 HIS A N 1
ATOM 1259 C CA . HIS A 1 159 ? 4.438 -16.159 -12.092 1.00 51.88 159 HIS A CA 1
ATOM 1260 C C . HIS A 1 159 ? 4.490 -15.471 -10.729 1.00 51.88 159 HIS A C 1
ATOM 1262 O O . HIS A 1 159 ? 5.243 -15.912 -9.866 1.00 51.88 159 HIS A O 1
ATOM 1268 N N . CYS A 1 160 ? 3.711 -14.412 -10.493 1.00 51.88 160 CYS A N 1
ATOM 1269 C CA . CYS A 1 160 ? 3.590 -13.814 -9.163 1.00 51.88 160 CYS A CA 1
ATOM 1270 C C . CYS A 1 160 ? 3.024 -14.823 -8.161 1.00 51.88 160 CYS A C 1
ATOM 1272 O O . CYS A 1 160 ? 3.435 -14.822 -7.005 1.00 51.88 160 CYS A O 1
ATOM 1274 N N . LEU A 1 161 ? 2.093 -15.673 -8.597 1.00 51.03 161 LEU A N 1
ATOM 1275 C CA . LEU A 1 161 ? 1.458 -16.703 -7.783 1.00 51.03 161 LEU A CA 1
ATOM 1276 C C . LEU A 1 161 ? 2.386 -17.902 -7.534 1.00 51.03 161 LEU A C 1
ATOM 1278 O O . LEU A 1 161 ? 2.522 -18.311 -6.386 1.00 51.03 161 LEU A O 1
ATOM 1282 N N . ASP A 1 162 ? 3.093 -18.386 -8.550 1.00 48.75 162 ASP A N 1
ATOM 1283 C CA . ASP A 1 162 ? 4.080 -19.468 -8.468 1.00 48.75 162 ASP A CA 1
ATOM 1284 C C . ASP A 1 162 ? 5.308 -19.025 -7.658 1.00 48.75 162 ASP A C 1
ATOM 1286 O O . ASP A 1 162 ? 5.784 -19.735 -6.775 1.00 48.75 162 ASP A O 1
ATOM 1290 N N . SER A 1 163 ? 5.756 -17.780 -7.844 1.00 49.97 163 SER A N 1
ATOM 1291 C CA . SER A 1 163 ? 6.796 -17.176 -7.000 1.00 49.97 163 SER A CA 1
ATOM 1292 C C . SER A 1 163 ? 6.290 -16.968 -5.570 1.00 49.97 163 SER A C 1
ATOM 1294 O O . SER A 1 163 ? 7.070 -17.070 -4.625 1.00 49.97 163 SER A O 1
ATOM 1296 N N . CYS A 1 164 ? 4.979 -16.738 -5.383 1.00 47.56 164 CYS A N 1
ATOM 1297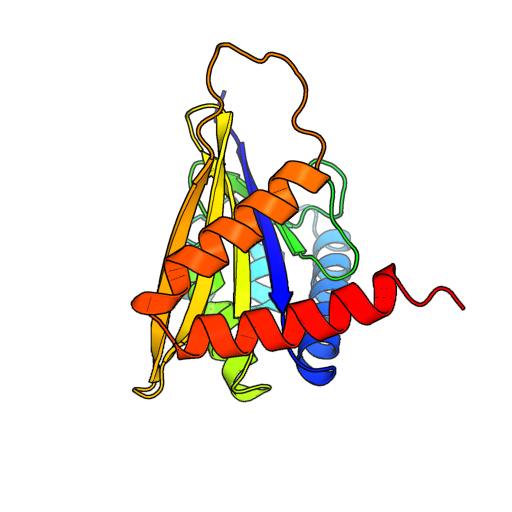 C CA . CYS A 1 164 ? 4.317 -16.783 -4.077 1.00 47.56 164 CYS A CA 1
ATOM 1298 C C . CYS A 1 164 ? 4.236 -18.203 -3.490 1.00 47.56 164 CYS A C 1
ATOM 1300 O O . CYS A 1 164 ? 4.168 -18.294 -2.264 1.00 47.56 164 CYS A O 1
ATOM 1302 N N . GLU A 1 165 ? 4.244 -19.274 -4.304 1.00 45.53 165 GLU A N 1
ATOM 1303 C CA . GLU A 1 165 ? 4.298 -20.686 -3.885 1.00 45.53 165 GLU A CA 1
ATOM 1304 C C . GLU A 1 165 ? 5.701 -21.141 -3.442 1.00 45.53 165 GLU A C 1
ATOM 1306 O O . GLU A 1 165 ? 5.801 -22.011 -2.575 1.00 45.53 165 GLU A O 1
ATOM 1311 N N . GLU A 1 166 ? 6.767 -20.515 -3.943 1.00 44.19 166 GLU A N 1
ATOM 1312 C CA . GLU A 1 166 ? 8.146 -20.719 -3.461 1.00 44.19 166 GLU A CA 1
ATOM 1313 C C . GLU A 1 166 ? 8.478 -19.836 -2.238 1.00 44.19 166 GLU A C 1
ATOM 1315 O O . GLU A 1 166 ? 9.173 -20.249 -1.312 1.00 44.19 166 GLU A O 1
ATOM 1320 N N . LEU A 1 167 ? 7.874 -18.647 -2.154 1.00 44.97 167 LEU A N 1
ATOM 1321 C CA . LEU A 1 167 ? 7.898 -17.711 -1.010 1.00 44.97 167 LEU A CA 1
ATOM 1322 C C . LEU A 1 167 ? 7.369 -18.277 0.323 1.00 44.97 167 LEU A C 1
ATOM 1324 O O . LEU A 1 167 ? 7.579 -17.733 1.412 1.00 44.97 167 LEU A O 1
ATOM 1328 N N . VAL A 1 168 ? 6.635 -19.371 0.204 1.00 48.72 168 VAL A N 1
ATOM 1329 C CA . VAL A 1 168 ? 5.867 -20.110 1.208 1.00 48.72 168 VAL A CA 1
ATOM 1330 C C . VAL A 1 168 ? 6.676 -20.606 2.380 1.00 48.72 168 VAL A C 1
ATOM 1332 O O . VAL A 1 168 ? 6.151 -20.635 3.498 1.00 48.72 168 VAL A O 1
ATOM 1335 N N . ASP A 1 169 ? 7.901 -21.045 2.117 1.00 47.75 169 ASP A N 1
ATOM 1336 C CA . ASP A 1 169 ? 8.678 -21.779 3.108 1.00 47.75 169 ASP A CA 1
ATOM 1337 C C . ASP A 1 169 ? 9.312 -20.830 4.139 1.00 47.75 169 ASP A C 1
ATOM 1339 O O . ASP A 1 169 ? 9.562 -21.230 5.276 1.00 47.75 169 ASP A O 1
ATOM 1343 N N . GLU A 1 170 ? 9.478 -19.546 3.799 1.00 46.66 170 GLU A N 1
ATOM 1344 C CA . GLU A 1 170 ? 10.119 -18.547 4.665 1.00 46.66 170 GLU A CA 1
ATOM 1345 C C . GLU A 1 170 ? 9.114 -17.704 5.478 1.00 46.66 170 GLU A C 1
ATOM 1347 O O . GLU A 1 170 ? 9.436 -17.253 6.579 1.00 46.66 170 GLU A O 1
ATOM 1352 N N . LEU A 1 171 ? 7.875 -17.517 4.994 1.00 61.28 171 LEU A N 1
ATOM 1353 C CA . LEU A 1 171 ? 6.842 -16.695 5.651 1.00 61.28 171 LEU A CA 1
ATOM 1354 C C . LEU A 1 171 ? 5.440 -17.344 5.600 1.00 61.28 171 LEU A C 1
ATOM 1356 O O . LEU A 1 171 ? 4.550 -16.870 4.884 1.00 61.28 171 LEU A O 1
ATOM 1360 N N . PRO A 1 172 ? 5.161 -18.370 6.432 1.00 61.16 172 PRO A N 1
ATOM 1361 C CA . PRO A 1 172 ? 3.895 -19.116 6.399 1.00 61.16 172 PRO A CA 1
ATOM 1362 C C . PRO A 1 172 ? 2.641 -18.243 6.567 1.00 61.16 172 PRO A C 1
ATOM 1364 O O . PRO A 1 172 ? 1.579 -18.532 6.013 1.00 61.16 172 PRO A O 1
ATOM 1367 N N . ALA A 1 173 ? 2.760 -17.146 7.323 1.00 61.72 173 ALA A N 1
ATOM 1368 C CA . ALA A 1 173 ? 1.678 -16.189 7.531 1.00 61.72 173 ALA A CA 1
ATOM 1369 C C . ALA A 1 173 ? 1.339 -15.384 6.264 1.00 61.72 173 ALA A C 1
ATOM 1371 O O . ALA A 1 173 ? 0.167 -15.076 6.052 1.00 61.72 173 ALA A O 1
ATOM 1372 N N . LEU A 1 174 ? 2.332 -15.058 5.428 1.00 61.47 174 LEU A N 1
ATOM 1373 C CA . LEU A 1 174 ? 2.134 -14.373 4.148 1.00 61.47 174 LEU A CA 1
ATOM 1374 C C . LEU A 1 174 ? 1.437 -15.313 3.158 1.00 61.47 174 LEU A C 1
ATOM 1376 O O . LEU A 1 174 ? 0.385 -14.951 2.629 1.00 61.47 174 LEU A O 1
ATOM 1380 N N . LYS A 1 175 ? 1.927 -16.558 3.023 1.00 63.47 175 LYS A N 1
ATOM 1381 C CA . LYS A 1 175 ? 1.269 -17.589 2.202 1.00 63.47 175 LYS A CA 1
ATOM 1382 C C . LYS A 1 175 ? -0.185 -17.783 2.597 1.00 63.47 175 LYS A C 1
ATOM 1384 O O . LYS A 1 175 ? -1.061 -17.740 1.742 1.00 63.47 175 LYS A O 1
ATOM 1389 N N . ALA A 1 176 ? -0.463 -18.029 3.879 1.00 63.56 176 ALA A N 1
ATOM 1390 C CA . ALA A 1 176 ? -1.818 -18.349 4.323 1.00 63.56 176 ALA A CA 1
ATOM 1391 C C . ALA A 1 176 ? -2.813 -17.225 3.988 1.00 63.56 176 ALA A C 1
ATOM 1393 O O . ALA A 1 176 ? -3.954 -17.500 3.614 1.00 63.56 176 ALA A O 1
ATOM 1394 N N . LYS A 1 177 ? -2.374 -15.964 4.088 1.00 67.25 177 LYS A N 1
ATOM 1395 C CA . LYS A 1 177 ? -3.189 -14.783 3.779 1.00 67.25 177 LYS A CA 1
ATOM 1396 C C . LYS A 1 177 ? -3.370 -14.586 2.272 1.00 67.25 177 LYS A C 1
ATOM 1398 O O . LYS A 1 177 ? -4.498 -14.353 1.844 1.00 67.25 177 LYS A O 1
ATOM 1403 N N . LEU A 1 178 ? -2.306 -14.748 1.480 1.00 64.31 178 LEU A N 1
ATOM 1404 C CA . LEU A 1 178 ? -2.361 -14.683 0.015 1.00 64.31 178 LEU A CA 1
ATOM 1405 C C . LEU A 1 178 ? -3.235 -15.800 -0.568 1.00 64.31 178 LEU A C 1
ATOM 1407 O O . LEU A 1 178 ? -4.186 -15.511 -1.287 1.00 64.31 178 LEU A O 1
ATOM 1411 N N . MET A 1 179 ? -3.019 -17.055 -0.162 1.00 62.75 179 MET A N 1
ATOM 1412 C CA . MET A 1 179 ? -3.818 -18.209 -0.602 1.00 62.75 179 MET A CA 1
ATOM 1413 C C . MET A 1 179 ? -5.306 -18.061 -0.270 1.00 62.75 179 MET A C 1
ATOM 1415 O O . MET A 1 179 ? -6.165 -18.492 -1.037 1.00 62.75 179 MET A O 1
ATOM 1419 N N . ASN A 1 180 ? -5.643 -17.465 0.879 1.00 61.31 180 ASN A N 1
ATOM 1420 C CA . ASN A 1 180 ? -7.039 -17.216 1.237 1.00 61.31 180 ASN A CA 1
ATOM 1421 C C . ASN A 1 180 ? -7.689 -16.176 0.309 1.00 61.31 180 ASN A C 1
ATOM 1423 O O . ASN A 1 180 ? -8.869 -16.291 -0.009 1.00 61.31 180 ASN A O 1
ATOM 1427 N N . HIS A 1 181 ? -6.923 -15.190 -0.161 1.00 56.62 181 HIS A N 1
ATOM 1428 C CA . HIS A 1 181 ? -7.403 -14.215 -1.141 1.00 56.62 181 HIS A CA 1
ATOM 1429 C C . HIS A 1 181 ? -7.475 -14.767 -2.557 1.00 56.62 181 HIS A C 1
ATOM 1431 O O . HIS A 1 181 ? -8.473 -14.534 -3.232 1.00 56.62 181 HIS A O 1
ATOM 1437 N N . MET A 1 182 ? -6.499 -15.568 -2.978 1.00 55.84 182 MET A N 1
ATOM 1438 C CA . MET A 1 182 ? -6.529 -16.242 -4.278 1.00 55.84 182 MET A CA 1
ATOM 1439 C C . MET A 1 182 ? -7.749 -17.146 -4.427 1.00 55.84 182 MET A C 1
ATOM 1441 O O . MET A 1 182 ? -8.459 -17.051 -5.420 1.00 55.84 182 MET A O 1
ATOM 1445 N N . LYS A 1 183 ? -8.078 -17.935 -3.396 1.00 53.31 183 LYS A N 1
ATOM 1446 C CA . LYS A 1 183 ? -9.301 -18.754 -3.385 1.00 53.31 183 LYS A CA 1
ATOM 1447 C C . LYS A 1 183 ? -10.575 -17.928 -3.551 1.00 53.31 183 LYS A C 1
ATOM 1449 O O . LYS A 1 183 ? -11.557 -18.424 -4.095 1.00 53.31 183 LYS A O 1
ATOM 1454 N N . ASN A 1 184 ? -10.582 -16.683 -3.073 1.00 50.44 184 ASN A N 1
ATOM 1455 C CA . ASN A 1 184 ? -11.710 -15.777 -3.271 1.00 50.44 184 ASN A CA 1
ATOM 1456 C C . ASN A 1 184 ? -11.727 -15.191 -4.693 1.00 50.44 184 ASN A C 1
ATOM 1458 O O . ASN A 1 184 ? -12.811 -15.020 -5.238 1.00 50.44 184 ASN A O 1
ATOM 1462 N N . LEU A 1 185 ? -10.565 -14.928 -5.303 1.00 42.56 185 LEU A N 1
ATOM 1463 C CA . LEU A 1 185 ? -10.444 -14.440 -6.684 1.00 42.56 185 LEU A CA 1
ATOM 1464 C C . LEU A 1 185 ? -10.788 -15.516 -7.721 1.00 42.56 185 LEU A C 1
ATOM 1466 O O . LEU A 1 185 ? -11.579 -15.251 -8.621 1.00 42.56 185 LEU A O 1
ATOM 1470 N N . GLU A 1 186 ? -10.289 -16.744 -7.568 1.00 42.06 186 GLU A N 1
ATOM 1471 C CA . GLU A 1 186 ? -10.649 -17.878 -8.433 1.00 42.06 186 GLU A CA 1
ATOM 1472 C C . GLU A 1 186 ? -12.159 -18.117 -8.435 1.00 42.06 186 GLU A C 1
ATOM 1474 O O . GLU A 1 186 ? -12.766 -18.328 -9.482 1.00 42.06 186 GLU A O 1
ATOM 1479 N N . LYS A 1 187 ? -12.796 -18.005 -7.267 1.00 42.81 187 LYS A N 1
ATOM 1480 C CA . LYS A 1 187 ? -14.247 -18.153 -7.135 1.00 42.81 187 LYS A CA 1
ATOM 1481 C C . LYS A 1 187 ? -15.035 -17.043 -7.842 1.00 42.81 187 LYS A C 1
ATOM 1483 O O . LYS A 1 187 ? -16.182 -17.261 -8.197 1.00 42.81 187 LYS A O 1
ATOM 1488 N N . VAL A 1 188 ? -14.438 -15.868 -8.039 1.00 41.09 188 VAL A N 1
ATOM 1489 C CA . VAL A 1 188 ? -15.037 -14.747 -8.784 1.00 41.09 188 VAL A CA 1
ATOM 1490 C C . VAL A 1 188 ? -14.763 -14.864 -10.288 1.00 41.09 188 VAL A C 1
ATOM 1492 O O . VAL A 1 188 ? -15.608 -14.473 -11.084 1.00 41.09 188 VAL A O 1
ATOM 1495 N N . MET A 1 189 ? -13.616 -15.422 -10.690 1.00 35.78 189 MET A N 1
ATOM 1496 C CA . MET A 1 189 ? -13.261 -15.589 -12.106 1.00 35.78 189 MET A CA 1
ATOM 1497 C C . MET A 1 189 ? -13.900 -16.819 -12.765 1.00 35.78 189 MET A C 1
ATOM 1499 O O . MET A 1 189 ? -14.202 -16.774 -13.955 1.00 35.78 189 MET A O 1
ATOM 1503 N N . TYR A 1 190 ? -14.119 -17.904 -12.015 1.00 38.38 190 TYR A N 1
ATOM 1504 C CA . TYR A 1 190 ? -14.616 -19.180 -12.551 1.00 38.38 190 TYR A CA 1
ATOM 1505 C C . TYR A 1 190 ? -16.079 -19.493 -12.220 1.00 38.38 190 TYR A C 1
ATOM 1507 O O . TYR A 1 190 ? -16.592 -20.511 -12.682 1.00 38.38 190 TYR A O 1
ATOM 1515 N N . ASP A 1 191 ? -16.760 -18.626 -11.471 1.00 35.81 191 ASP A N 1
ATOM 1516 C CA . ASP A 1 191 ? -18.200 -18.727 -11.205 1.00 35.81 191 ASP A CA 1
ATOM 1517 C C . ASP A 1 191 ? -18.894 -17.482 -11.797 1.00 35.81 191 ASP A C 1
ATOM 1519 O O . ASP A 1 191 ? -19.203 -16.524 -11.080 1.00 35.81 191 ASP A O 1
ATOM 1523 N N . PRO A 1 192 ? -19.060 -17.418 -13.135 1.00 34.97 192 PRO A N 1
ATOM 1524 C CA . PRO A 1 192 ? -19.767 -16.315 -13.760 1.00 34.97 192 PRO A CA 1
ATOM 1525 C C . PRO A 1 192 ? -21.255 -16.424 -13.406 1.00 34.97 192 PRO A C 1
ATOM 1527 O O . PRO A 1 192 ? -21.885 -17.456 -13.647 1.00 34.97 192 PRO A O 1
ATOM 1530 N N . LEU A 1 193 ? -21.802 -15.356 -12.821 1.00 37.91 193 LEU A N 1
ATOM 1531 C CA . LEU A 1 193 ? -23.251 -15.145 -12.717 1.00 37.91 193 LEU A CA 1
ATOM 1532 C C . LEU A 1 193 ? -23.925 -15.186 -14.095 1.00 37.91 193 LEU A C 1
ATOM 1534 O O . LEU A 1 193 ? -23.353 -14.608 -15.049 1.00 37.91 193 LEU A O 1
#

Sequence (193 aa):
MADNCYNTFTFFGNAKVLKQVGKWEAELKAATSTKHDGSSAKAILEVFFPEIDHQTAITFLGVKWAYPDFGESIPLDAGELGFVCAWSAMEDFQDHLTKVLHKIDKNVVVRLLYNTDSLEEGARYAVIGNDGQILSKEIELQYTDEAREVPTYSLFYEHCLDSCEELVDELPALKAKLMNHMKNLEKVMYDPL

pLDDT: mean 72.78, std 18.25, range [34.75, 95.38]

Organism: NCBI:txid449393

Radius of gyration: 16.95 Å; chains: 1; bounding box: 40×45×44 Å